Protein AF-A0A2E2VA27-F1 (afdb_monomer)

Foldseek 3Di:
DFAFDDPVVLVVLLVVVVVVLVVVLVVLLVCLQPDPDPVVLLVVLVVLLVVLVVLVVLLVCCQPPVDPPHDDDPLEDDQPLALLSLLSVLLNVLSVCLVVDDPVDDDDVSLLSLLSSLLSLCVPLVCCSVWPDCPRPTHPSNSVSSSVSSSSSSSSNSSCCRNSVRAHDPVSLVVSLVVCVVVLVVQVVVQVVVAADPVRHTRQRHNQQHNPPTDDPLSVVLVVDGGNVSVVVCSVVSNVSSVVSCVVRVVVVVVVVD

Radius of gyration: 19.01 Å; Cα contacts (8 Å, |Δi|>4): 278; chains: 1; bounding box: 57×38×53 Å

Nearest PDB structures (foldseek):
  1x91-assembly1_A  TM=4.448E-01  e=2.990E+00  Arabidopsis thaliana
  5ayn-assembly1_A  TM=2.784E-01  e=3.448E+00  Bdellovibrio bacteriovorus HD100
  1x8z-assembly2_C  TM=4.153E-01  e=9.816E+00  Arabidopsis thaliana
  5aym-assembly1_A  TM=3.332E-01  e=7.739E+00  Bdellovibrio bacteriovorus HD100
  6m2l-assembly2_B  TM=1.922E-01  e=5.290E+00  Plasmodium falciparum

Sequence (258 aa):
MFAELPIDSRYFYHHCLSFIMIVVWFFIFIKGYKLQDDILKNKISKWIIIFCLSQELLDYINRIFLDSNYIFSIHRDLPFLQFCQISFYFSLICILSSKSYNHKDKYSSHNFLFDCAFLLGFSGAFQGLVTPDFLNINNFIGVICIQLQHSLIILNLIWLMTAYNYRLRFKGVCLTYLFINIIAPLALGLNHFLGNNINGDPANYFYVIELPKVDTIFLNYAAQYPSPEYILYIQPVFIIYFLVLYIPFGIYNQFKKN

Mean predicted aligned error: 5.97 Å

Secondary structure (DSSP, 8-state):
-PPBPPHHHHHHHHHHHHHHHHHHHHHHHHHHHH---HHHHHHHHHHHHHHHHHHHHHHHHIIIII-TT----HHHHSTT-SHHHHHHHHHHHHHHHGGG--TTS-S-HHHHHHHHHHHHIIIIIHHHHHS---TT--BHHHHHHHHHHHHHHHHHHHHHHHHS-----HHHHHHHHHHHHHHHHHHHHHHHHH-B-TTSPBP-GGGSSS--S---HHHHHHTTS-TTTHHHHHHHHHHHHHHHHHHHHHHHHHHTT-

Solvent-accessible surface area (backbone atoms only — not comparable to full-atom values): 14246 Å² total; per-residue (Å²): 123,69,68,72,54,58,69,71,56,50,53,53,51,44,52,56,49,51,56,53,48,52,54,50,43,52,51,46,40,54,48,22,61,70,55,80,55,65,67,60,49,51,52,50,50,50,50,54,49,53,50,52,54,51,47,53,52,51,40,53,48,36,46,71,73,44,37,88,87,46,80,82,41,81,51,71,65,51,86,73,39,38,60,45,45,47,13,36,53,29,36,49,52,38,62,70,52,44,88,78,63,56,84,87,53,75,96,42,72,66,53,44,35,40,26,34,15,47,51,33,22,63,56,46,21,49,45,47,70,75,61,67,83,55,91,87,46,54,34,67,66,48,46,50,35,59,52,46,55,36,52,48,36,55,42,45,50,44,39,39,37,40,54,65,55,54,74,72,46,73,72,26,56,58,50,39,54,52,48,51,65,55,46,53,61,52,36,49,55,51,23,65,73,64,35,56,46,100,88,66,48,63,23,36,40,63,47,52,60,51,72,78,98,58,98,39,77,68,50,60,57,30,66,77,41,60,66,65,57,24,62,66,66,43,45,63,56,52,52,52,53,50,50,61,71,40,45,70,47,54,53,52,56,51,65,73,74,108

Structure (mmCIF, N/CA/C/O backbone):
data_AF-A0A2E2VA27-F1
#
_entry.id   AF-A0A2E2VA27-F1
#
loop_
_atom_site.group_PDB
_atom_site.id
_atom_site.type_symbol
_atom_site.label_atom_id
_atom_site.label_alt_id
_atom_site.label_comp_id
_atom_site.label_asym_id
_atom_site.label_entity_id
_atom_site.label_seq_id
_atom_site.pdbx_PDB_ins_code
_atom_site.Cartn_x
_atom_site.Cartn_y
_atom_site.Cartn_z
_atom_site.occupancy
_atom_site.B_iso_or_equiv
_atom_site.auth_seq_id
_atom_site.auth_comp_id
_atom_site.auth_asym_id
_atom_site.auth_atom_id
_atom_site.pdbx_PDB_model_num
ATOM 1 N N . MET A 1 1 ? 26.237 -14.036 -3.245 1.00 50.00 1 MET A N 1
ATOM 2 C CA . MET A 1 1 ? 25.390 -13.882 -4.442 1.00 50.00 1 MET A CA 1
ATOM 3 C C . MET A 1 1 ? 24.402 -15.032 -4.406 1.00 50.00 1 MET A C 1
ATOM 5 O O . MET A 1 1 ? 24.843 -16.177 -4.406 1.00 50.00 1 MET A O 1
ATOM 9 N N . PHE A 1 2 ? 23.120 -14.751 -4.171 1.00 61.72 2 PHE A N 1
ATOM 10 C CA . PHE A 1 2 ? 22.107 -15.809 -4.120 1.00 61.72 2 PHE A CA 1
ATOM 11 C C . PHE A 1 2 ? 21.831 -16.307 -5.539 1.00 61.72 2 PHE A C 1
ATOM 13 O O . PHE A 1 2 ? 21.935 -15.536 -6.487 1.00 61.72 2 PHE A O 1
ATOM 20 N N . ALA A 1 3 ? 21.561 -17.604 -5.681 1.00 69.06 3 ALA A N 1
ATOM 21 C CA . ALA A 1 3 ? 21.256 -18.190 -6.977 1.00 69.06 3 ALA A CA 1
ATOM 22 C C . ALA A 1 3 ? 19.925 -17.640 -7.503 1.00 69.06 3 ALA A C 1
ATOM 24 O O . ALA A 1 3 ? 18.949 -17.551 -6.748 1.00 69.06 3 ALA A O 1
ATOM 25 N N . GLU A 1 4 ? 19.891 -17.315 -8.793 1.00 77.38 4 GLU A N 1
ATOM 26 C CA . GLU A 1 4 ? 18.653 -16.944 -9.463 1.00 77.38 4 GLU A CA 1
ATOM 27 C C . GLU A 1 4 ? 17.679 -18.117 -9.455 1.00 77.38 4 GLU A C 1
ATOM 29 O O . GLU A 1 4 ? 18.040 -19.265 -9.732 1.00 77.38 4 GLU A O 1
ATOM 34 N N . LEU A 1 5 ? 16.423 -17.820 -9.144 1.00 80.00 5 LEU A N 1
ATOM 35 C CA . LEU A 1 5 ? 15.365 -18.813 -9.201 1.00 80.00 5 LEU A CA 1
ATOM 36 C C . LEU A 1 5 ? 14.703 -18.821 -10.582 1.00 80.00 5 LEU A C 1
ATOM 38 O O . LEU A 1 5 ? 14.438 -17.743 -11.124 1.00 80.00 5 LEU A O 1
ATOM 42 N N . PRO A 1 6 ? 14.335 -20.000 -11.115 1.00 84.06 6 PRO A N 1
ATOM 43 C CA . PRO A 1 6 ? 13.405 -20.101 -12.235 1.00 84.06 6 PRO A CA 1
ATOM 44 C C . PRO A 1 6 ? 12.075 -19.413 -11.909 1.00 84.06 6 PRO A C 1
ATOM 46 O O . PRO A 1 6 ? 11.642 -19.421 -10.755 1.00 84.06 6 PRO A O 1
ATOM 49 N N . ILE A 1 7 ? 11.409 -18.859 -12.924 1.00 82.00 7 ILE A N 1
ATOM 50 C CA . ILE A 1 7 ? 10.140 -18.127 -12.769 1.00 82.00 7 ILE A CA 1
ATOM 51 C C . ILE A 1 7 ? 9.081 -18.992 -12.065 1.00 82.00 7 ILE A C 1
ATOM 53 O O . ILE A 1 7 ? 8.470 -18.536 -11.099 1.00 82.00 7 ILE A O 1
ATOM 57 N N . ASP A 1 8 ? 8.936 -20.261 -12.458 1.00 84.88 8 ASP A N 1
ATOM 58 C CA . ASP A 1 8 ? 7.978 -21.194 -11.843 1.00 84.88 8 ASP A CA 1
ATOM 59 C C . ASP A 1 8 ? 8.221 -21.371 -10.336 1.00 84.88 8 ASP A C 1
ATOM 61 O O . ASP A 1 8 ? 7.288 -21.375 -9.529 1.00 84.88 8 ASP A O 1
ATOM 65 N N . SER A 1 9 ? 9.492 -21.439 -9.932 1.00 85.75 9 SER A N 1
ATOM 66 C CA . SER A 1 9 ? 9.878 -21.523 -8.524 1.00 85.75 9 SER A CA 1
ATOM 67 C C . SER A 1 9 ? 9.536 -20.238 -7.764 1.00 85.75 9 SER A C 1
ATOM 69 O O . SER A 1 9 ? 9.114 -20.313 -6.609 1.00 85.75 9 SER A O 1
ATOM 71 N N . ARG A 1 10 ? 9.669 -19.056 -8.390 1.00 86.56 10 ARG A N 1
ATOM 72 C CA . ARG A 1 10 ? 9.291 -17.765 -7.777 1.00 86.56 10 ARG A CA 1
ATOM 73 C C . ARG A 1 10 ? 7.794 -17.739 -7.454 1.00 86.56 10 ARG A C 1
ATOM 75 O O . ARG A 1 10 ? 7.429 -17.442 -6.315 1.00 86.56 10 ARG A O 1
ATOM 82 N N . TYR A 1 11 ? 6.946 -18.145 -8.403 1.00 86.50 11 TYR A N 1
ATOM 83 C CA . TYR A 1 11 ? 5.501 -18.273 -8.183 1.00 86.50 11 TYR A CA 1
ATOM 84 C C . TYR A 1 11 ? 5.172 -19.293 -7.088 1.00 86.50 11 TYR A C 1
ATOM 86 O O . TYR A 1 11 ? 4.378 -18.996 -6.193 1.00 86.50 11 TYR A O 1
ATOM 94 N N . PHE A 1 12 ? 5.813 -20.467 -7.097 1.00 90.00 12 PHE A N 1
ATOM 95 C CA . PHE A 1 12 ? 5.594 -21.494 -6.074 1.00 90.00 12 PHE A CA 1
ATOM 96 C C . PHE A 1 12 ? 5.855 -20.974 -4.652 1.00 90.00 12 PHE A C 1
ATOM 98 O O . PHE A 1 12 ? 5.013 -21.136 -3.761 1.00 90.00 12 PHE A O 1
ATOM 105 N N . TYR A 1 13 ? 6.994 -20.309 -4.431 1.00 90.00 13 TYR A N 1
ATOM 106 C CA . TYR A 1 13 ? 7.329 -19.755 -3.118 1.00 90.00 13 TYR A CA 1
ATOM 107 C C . TYR A 1 13 ? 6.397 -18.619 -2.713 1.00 90.00 13 TYR A C 1
ATOM 109 O O . TYR A 1 13 ? 5.957 -18.572 -1.564 1.00 90.00 13 TYR A O 1
ATOM 117 N N . HIS A 1 14 ? 6.048 -17.743 -3.651 1.00 91.69 14 HIS A N 1
ATOM 118 C CA . HIS A 1 14 ? 5.082 -16.680 -3.416 1.00 91.69 14 HIS A CA 1
ATOM 119 C C . HIS A 1 14 ? 3.723 -17.232 -2.968 1.00 91.69 14 HIS A C 1
ATOM 121 O O . HIS A 1 14 ? 3.195 -16.798 -1.947 1.00 91.69 14 HIS A O 1
ATOM 127 N N . HIS A 1 15 ? 3.186 -18.249 -3.649 1.00 90.88 15 HIS A N 1
ATOM 128 C CA . HIS A 1 15 ? 1.925 -18.875 -3.248 1.00 90.88 15 HIS A CA 1
ATOM 129 C C . HIS A 1 15 ? 2.015 -19.527 -1.865 1.00 90.88 15 HIS A C 1
ATOM 131 O O . HIS A 1 15 ? 1.134 -19.303 -1.034 1.00 90.88 15 HIS A O 1
ATOM 137 N N . CYS A 1 16 ? 3.089 -20.271 -1.580 1.00 92.44 16 CYS A N 1
ATOM 138 C CA . CYS A 1 16 ? 3.319 -20.845 -0.251 1.00 92.44 16 CYS A CA 1
ATOM 139 C C . CYS A 1 16 ? 3.303 -19.766 0.845 1.00 92.44 16 CYS A C 1
ATOM 141 O O . CYS A 1 16 ? 2.636 -19.917 1.870 1.00 92.44 16 CYS A O 1
ATOM 143 N N . LEU A 1 17 ? 3.996 -18.650 0.612 1.00 92.62 17 LEU A N 1
ATOM 144 C CA . LEU A 1 17 ? 4.027 -17.519 1.534 1.00 92.62 17 LEU A CA 1
ATOM 145 C C . LEU A 1 17 ? 2.659 -16.839 1.664 1.00 92.62 17 LEU A C 1
ATOM 147 O O . LEU A 1 17 ? 2.277 -16.488 2.777 1.00 92.62 17 LEU A O 1
ATOM 151 N N . SER A 1 18 ? 1.889 -16.693 0.580 1.00 92.94 18 SER A N 1
ATOM 152 C CA . SER A 1 18 ? 0.506 -16.191 0.632 1.00 92.94 18 SER A CA 1
ATOM 153 C C . SER A 1 18 ? -0.359 -17.025 1.576 1.00 92.94 18 SER A C 1
ATOM 155 O O . SER A 1 18 ? -1.043 -16.463 2.431 1.00 92.94 18 SER A O 1
ATOM 157 N N . PHE A 1 19 ? -0.289 -18.358 1.495 1.00 93.25 19 PHE A N 1
ATOM 158 C CA . PHE A 1 19 ? -1.035 -19.237 2.404 1.00 93.25 19 PHE A CA 1
ATOM 159 C C . PHE A 1 19 ? -0.620 -19.051 3.866 1.00 93.25 19 PHE A C 1
ATOM 161 O O . PHE A 1 19 ? -1.481 -18.946 4.742 1.00 93.25 19 PHE A O 1
ATOM 168 N N . ILE A 1 20 ? 0.684 -18.953 4.136 1.00 94.81 20 ILE A N 1
ATOM 169 C CA . ILE A 1 20 ? 1.198 -18.693 5.488 1.00 94.81 20 ILE A CA 1
ATOM 170 C C . ILE A 1 20 ? 0.678 -17.344 6.004 1.00 94.81 20 ILE A C 1
ATOM 172 O O . ILE A 1 20 ? 0.183 -17.260 7.130 1.00 94.81 20 ILE A O 1
ATOM 176 N N . MET A 1 21 ? 0.732 -16.296 5.181 1.00 94.62 21 MET A N 1
ATOM 177 C CA . MET A 1 21 ? 0.300 -14.957 5.578 1.00 94.62 21 MET A CA 1
ATOM 178 C C . MET A 1 21 ? -1.201 -14.874 5.849 1.00 94.62 21 MET A C 1
ATOM 180 O O . MET A 1 21 ? -1.590 -14.195 6.794 1.00 94.62 21 MET A O 1
ATOM 184 N N . ILE A 1 22 ? -2.040 -15.627 5.132 1.00 94.00 22 ILE A N 1
ATOM 185 C CA . ILE A 1 22 ? -3.477 -15.730 5.438 1.00 94.00 22 ILE A CA 1
ATOM 186 C C . ILE A 1 22 ? -3.700 -16.273 6.858 1.00 94.00 22 ILE A C 1
ATOM 188 O O . ILE A 1 22 ? -4.512 -15.727 7.611 1.00 94.00 22 ILE A O 1
ATOM 192 N N . VAL A 1 23 ? -2.953 -17.307 7.261 1.00 95.19 23 VAL A N 1
ATOM 193 C CA . VAL A 1 23 ? -3.025 -17.859 8.626 1.00 95.19 23 VAL A CA 1
ATOM 194 C C . VAL A 1 23 ? -2.585 -16.816 9.657 1.00 95.19 23 VAL A C 1
ATOM 196 O O . VAL A 1 23 ? -3.248 -16.636 10.682 1.00 95.19 23 VAL A O 1
ATOM 199 N N . VAL A 1 24 ? -1.505 -16.080 9.374 1.00 94.75 24 VAL A N 1
ATOM 200 C CA . VAL A 1 24 ? -1.011 -15.001 10.245 1.00 94.75 24 VAL A CA 1
ATOM 201 C C . VAL A 1 24 ? -2.044 -13.880 10.376 1.00 94.75 24 VAL A C 1
ATOM 203 O O . VAL A 1 24 ? -2.321 -13.434 11.490 1.00 94.75 24 VAL A O 1
ATOM 206 N N . TRP A 1 25 ? -2.663 -13.446 9.278 1.00 95.25 25 TRP A N 1
ATOM 207 C CA . TRP A 1 25 ? -3.712 -12.425 9.298 1.00 95.25 25 TRP A CA 1
ATOM 208 C C . TRP A 1 25 ? -4.902 -12.855 10.144 1.00 95.25 25 TRP A C 1
ATOM 210 O O . TRP A 1 25 ? -5.382 -12.071 10.961 1.00 95.25 25 TRP A O 1
ATOM 220 N N . PHE A 1 26 ? -5.348 -14.104 10.004 1.00 94.81 26 PHE A N 1
ATOM 221 C CA . PHE A 1 26 ? -6.448 -14.637 10.800 1.00 94.81 26 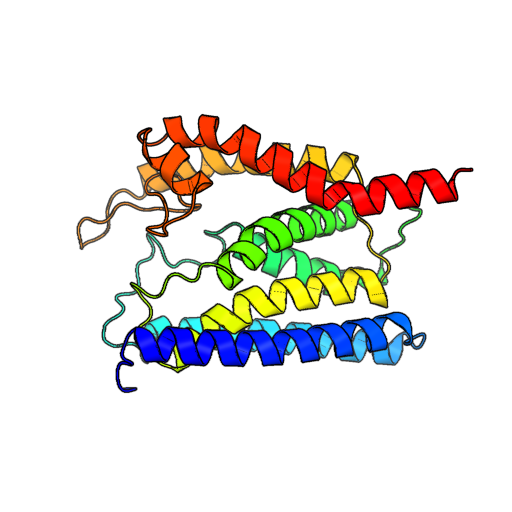PHE A CA 1
ATOM 222 C C . PHE A 1 26 ? -6.102 -14.686 12.295 1.00 94.81 26 PHE A C 1
ATOM 224 O O . PHE A 1 26 ? -6.902 -14.286 13.145 1.00 94.81 26 PHE A O 1
ATOM 231 N N . PHE A 1 27 ? -4.878 -15.100 12.632 1.00 94.31 27 PHE A N 1
ATOM 232 C CA . PHE A 1 27 ? -4.391 -15.083 14.009 1.00 94.31 27 PHE A CA 1
ATOM 233 C C . PHE A 1 27 ? -4.363 -13.663 14.598 1.00 94.31 27 PHE A C 1
ATOM 235 O O . PHE A 1 27 ? -4.866 -13.440 15.705 1.00 94.31 27 PHE A O 1
ATOM 242 N N . ILE A 1 28 ? -3.821 -12.695 13.852 1.00 93.38 28 ILE A N 1
ATOM 243 C CA . ILE A 1 28 ? -3.760 -11.285 14.260 1.00 93.38 28 ILE A CA 1
ATOM 244 C C . ILE A 1 28 ? -5.160 -10.687 14.387 1.00 93.38 28 ILE A C 1
ATOM 246 O O . ILE A 1 28 ? -5.414 -9.970 15.351 1.00 93.38 28 ILE A O 1
ATOM 250 N N . PHE A 1 29 ? -6.085 -11.033 13.493 1.00 93.88 29 PHE A N 1
ATOM 251 C CA . PHE A 1 29 ? -7.483 -10.615 13.567 1.00 93.88 29 PHE A CA 1
ATOM 252 C C . PHE A 1 29 ? -8.138 -11.072 14.880 1.00 93.88 29 PHE A C 1
ATOM 254 O O . PHE A 1 29 ? -8.699 -10.258 15.618 1.00 93.88 29 PHE A O 1
ATOM 261 N N . ILE A 1 30 ? -8.013 -12.362 15.227 1.00 92.75 30 ILE A N 1
ATOM 262 C CA . ILE A 1 30 ? -8.564 -12.910 16.479 1.00 92.75 30 ILE A CA 1
ATOM 263 C C . ILE A 1 30 ? -7.921 -12.242 17.693 1.00 92.75 30 ILE A C 1
ATOM 265 O O . ILE A 1 30 ? -8.619 -11.866 18.640 1.00 92.75 30 ILE A O 1
ATOM 269 N N . LYS A 1 31 ? -6.590 -12.111 17.686 1.00 91.62 31 LYS A N 1
ATOM 270 C CA . LYS A 1 31 ? -5.857 -11.470 18.779 1.00 91.62 31 LYS A CA 1
ATOM 271 C C . LYS A 1 31 ? -6.286 -10.020 18.942 1.00 91.62 31 LYS A C 1
ATOM 273 O O . LYS A 1 31 ? -6.615 -9.637 20.054 1.00 91.62 31 LYS A O 1
ATOM 278 N N . GLY A 1 32 ? -6.349 -9.251 17.861 1.00 88.88 32 GLY A N 1
ATOM 279 C CA . GLY A 1 32 ? -6.756 -7.851 17.889 1.00 88.88 32 GLY A CA 1
ATOM 280 C C . GLY A 1 32 ? -8.171 -7.656 18.427 1.00 88.88 32 GLY A C 1
ATOM 281 O O . GLY A 1 32 ? -8.390 -6.731 19.196 1.00 88.88 32 GLY A O 1
ATOM 282 N N . TYR A 1 33 ? -9.109 -8.551 18.101 1.00 89.56 33 TYR A N 1
ATOM 283 C CA . TYR A 1 33 ? -10.487 -8.459 18.596 1.00 89.56 33 TYR A CA 1
ATOM 284 C C . TYR A 1 33 ? -10.632 -8.825 20.083 1.00 89.56 33 TYR A C 1
ATOM 286 O O . TYR A 1 33 ? -11.421 -8.219 20.804 1.00 89.56 33 TYR A O 1
ATOM 294 N N . LYS A 1 34 ? -9.886 -9.830 20.560 1.00 89.69 34 LYS A N 1
ATOM 295 C CA . LYS A 1 34 ? -9.981 -10.310 21.953 1.00 89.69 34 LYS A CA 1
ATOM 296 C C . LYS A 1 34 ? -9.186 -9.468 22.950 1.00 89.69 34 LYS A C 1
ATOM 298 O O . LYS A 1 34 ? -9.399 -9.583 24.155 1.00 89.69 34 LYS A O 1
ATOM 303 N N . LEU A 1 35 ? -8.222 -8.688 22.477 1.00 86.88 35 LEU A N 1
ATOM 304 C CA . LEU A 1 35 ? -7.235 -8.044 23.329 1.00 86.88 35 LEU A CA 1
ATOM 305 C C . LEU A 1 35 ? -7.761 -6.712 23.868 1.00 86.88 35 LEU A C 1
ATOM 307 O O . LEU A 1 35 ? -7.880 -5.731 23.143 1.00 86.88 35 LEU A O 1
ATOM 311 N N . GLN A 1 36 ? -8.071 -6.704 25.164 1.00 78.19 36 GLN A N 1
ATOM 312 C CA . GLN A 1 36 ? -8.568 -5.527 25.887 1.00 78.19 36 GLN A CA 1
ATOM 313 C C . GLN A 1 36 ? -7.463 -4.784 26.656 1.00 78.19 36 GLN A C 1
ATOM 315 O O . GLN A 1 36 ? -7.653 -3.637 27.040 1.00 78.19 36 GLN A O 1
ATOM 320 N N . ASP A 1 37 ? -6.303 -5.415 26.868 1.00 86.44 37 ASP A N 1
ATOM 321 C CA . ASP A 1 37 ? -5.175 -4.820 27.591 1.00 86.44 37 ASP A CA 1
ATOM 322 C C . ASP A 1 37 ? -4.393 -3.831 26.710 1.00 86.44 37 ASP A C 1
ATOM 324 O O . ASP A 1 37 ? -3.681 -4.222 25.780 1.00 86.44 37 ASP A O 1
ATOM 328 N N . ASP A 1 38 ? -4.481 -2.541 27.036 1.00 84.38 38 ASP A N 1
ATOM 329 C CA . ASP A 1 38 ? -3.803 -1.461 26.315 1.00 84.38 38 ASP A CA 1
ATOM 330 C C . ASP A 1 38 ? -2.268 -1.546 26.360 1.00 84.38 38 ASP A C 1
ATOM 332 O O . ASP A 1 38 ? -1.600 -1.098 25.418 1.00 84.38 38 ASP A O 1
ATOM 336 N N . ILE A 1 39 ? -1.682 -2.136 27.409 1.00 87.19 39 ILE A N 1
ATOM 337 C CA . ILE A 1 39 ? -0.225 -2.298 27.522 1.00 87.19 39 ILE A CA 1
ATOM 338 C C . ILE A 1 39 ? 0.245 -3.329 26.499 1.00 87.19 39 ILE A C 1
ATOM 340 O O . ILE A 1 39 ? 1.156 -3.061 25.705 1.00 87.19 39 ILE A O 1
ATOM 344 N N . LEU A 1 40 ? -0.403 -4.497 26.480 1.00 87.88 40 LEU A N 1
ATOM 345 C CA . LEU A 1 40 ? -0.092 -5.559 25.530 1.00 87.88 40 LEU A CA 1
ATOM 346 C C . LEU A 1 40 ? -0.373 -5.114 24.089 1.00 87.88 40 LEU A C 1
ATOM 348 O O . LEU A 1 40 ? 0.439 -5.384 23.201 1.00 87.88 40 LEU A O 1
ATOM 352 N N . LYS A 1 41 ? -1.460 -4.365 23.868 1.00 88.81 41 LYS A N 1
ATOM 353 C CA . LYS A 1 41 ? -1.821 -3.795 22.563 1.00 88.81 41 LYS A CA 1
ATOM 354 C C . LYS A 1 41 ? -0.699 -2.924 22.020 1.00 88.81 41 LYS A C 1
ATOM 356 O O . LYS A 1 41 ? -0.222 -3.142 20.911 1.00 88.81 41 LYS A O 1
ATOM 361 N N . ASN A 1 42 ? -0.203 -2.000 22.841 1.00 87.94 42 ASN A N 1
ATOM 362 C CA . ASN A 1 42 ? 0.899 -1.122 22.463 1.00 87.94 42 ASN A CA 1
ATOM 363 C C . ASN A 1 42 ? 2.212 -1.878 22.250 1.00 87.94 42 ASN A C 1
ATOM 365 O O . ASN A 1 42 ? 2.986 -1.515 21.364 1.00 87.94 42 ASN A O 1
ATOM 369 N N . LYS A 1 43 ? 2.479 -2.928 23.033 1.00 91.00 43 LYS A N 1
ATOM 370 C CA . LYS A 1 43 ? 3.666 -3.767 22.834 1.00 91.00 43 LYS A CA 1
ATOM 371 C C . LYS A 1 43 ? 3.615 -4.477 21.480 1.00 91.00 43 LYS A C 1
ATOM 373 O O . LYS A 1 43 ? 4.601 -4.431 20.751 1.00 91.00 43 LYS A O 1
ATOM 378 N N . ILE A 1 44 ? 2.475 -5.071 21.123 1.00 91.94 44 ILE A N 1
ATOM 379 C CA . ILE A 1 44 ? 2.277 -5.728 19.821 1.00 91.94 44 ILE A CA 1
ATOM 380 C C . ILE A 1 44 ? 2.387 -4.709 18.684 1.00 91.94 44 ILE A C 1
ATOM 382 O O . ILE A 1 44 ? 3.125 -4.949 17.736 1.00 91.94 44 ILE A O 1
ATOM 386 N N . SER A 1 45 ? 1.753 -3.542 18.809 1.00 93.12 45 SER A N 1
ATOM 387 C CA . SER A 1 45 ? 1.862 -2.455 17.828 1.00 93.12 45 SER A CA 1
ATOM 388 C C . SER A 1 45 ? 3.310 -2.045 17.557 1.00 93.12 45 SER A C 1
ATOM 390 O O . SER A 1 45 ? 3.709 -1.922 16.402 1.00 93.12 45 SER A O 1
ATOM 392 N N . LYS A 1 46 ? 4.128 -1.888 18.607 1.00 92.88 46 LYS A N 1
ATOM 393 C CA . LYS A 1 46 ? 5.561 -1.584 18.457 1.00 92.88 46 LYS A CA 1
ATOM 394 C C . LYS A 1 46 ? 6.313 -2.707 17.744 1.00 92.88 46 LYS A C 1
ATOM 396 O O . LYS A 1 46 ? 7.130 -2.417 16.879 1.00 92.88 46 LYS A O 1
ATOM 401 N N . TRP A 1 47 ? 6.021 -3.967 18.070 1.00 93.88 47 TRP A N 1
ATOM 402 C CA . TRP A 1 47 ? 6.613 -5.117 17.380 1.00 93.88 47 TRP A CA 1
ATOM 403 C C . TRP A 1 47 ? 6.246 -5.165 15.897 1.00 93.88 47 TRP A C 1
ATOM 405 O O . TRP A 1 47 ? 7.131 -5.393 15.078 1.00 93.88 47 TRP A O 1
ATOM 415 N N . ILE A 1 48 ? 4.985 -4.894 15.547 1.00 93.69 48 ILE A N 1
ATOM 416 C CA . ILE A 1 48 ? 4.531 -4.815 14.152 1.00 93.69 48 ILE A CA 1
ATOM 417 C C . ILE A 1 48 ? 5.323 -3.742 13.397 1.00 93.69 48 ILE A C 1
ATOM 419 O O . ILE A 1 48 ? 5.847 -4.019 12.322 1.00 93.69 48 ILE A O 1
ATOM 423 N N . ILE A 1 49 ? 5.476 -2.547 13.977 1.00 94.31 49 ILE A N 1
ATOM 424 C CA . ILE A 1 49 ? 6.231 -1.450 13.352 1.00 94.31 49 ILE A CA 1
ATOM 425 C C . ILE A 1 49 ? 7.701 -1.826 13.157 1.00 94.31 49 ILE A C 1
ATOM 427 O O . ILE A 1 49 ? 8.235 -1.647 12.066 1.00 94.31 49 ILE A O 1
ATOM 431 N N . ILE A 1 50 ? 8.350 -2.369 14.192 1.00 94.88 50 ILE A N 1
ATOM 432 C CA . ILE A 1 50 ? 9.754 -2.794 14.112 1.00 94.88 50 ILE A CA 1
ATOM 433 C C . ILE A 1 50 ? 9.922 -3.854 13.023 1.00 94.88 50 ILE A C 1
ATOM 435 O O . ILE A 1 50 ? 10.855 -3.766 12.229 1.00 94.88 50 ILE A O 1
ATOM 439 N N . PHE A 1 51 ? 9.010 -4.825 12.951 1.00 94.75 51 PHE A N 1
ATOM 440 C CA . PHE A 1 51 ? 9.044 -5.872 11.934 1.00 94.75 51 PHE A CA 1
ATOM 441 C C . PHE A 1 51 ? 8.879 -5.304 10.519 1.00 94.75 51 PHE A C 1
ATOM 443 O O . PHE A 1 51 ? 9.661 -5.642 9.636 1.00 94.75 51 PHE A O 1
ATOM 450 N N . CYS A 1 52 ? 7.925 -4.391 10.324 1.00 94.19 52 CYS A N 1
ATOM 451 C CA . CYS A 1 52 ? 7.692 -3.714 9.050 1.00 94.19 52 CYS A CA 1
ATOM 452 C C . CYS A 1 52 ? 8.925 -2.933 8.577 1.00 94.19 52 CYS A C 1
ATOM 454 O O . CYS A 1 52 ? 9.379 -3.129 7.455 1.00 94.19 52 CYS A O 1
ATOM 456 N N . LEU A 1 53 ? 9.507 -2.098 9.443 1.00 93.75 53 LEU A N 1
ATOM 457 C CA . LEU A 1 53 ? 10.700 -1.314 9.101 1.00 93.75 53 LEU A CA 1
ATOM 458 C C . LEU A 1 53 ? 11.925 -2.202 8.852 1.00 93.75 53 LEU A C 1
ATOM 460 O O . LEU A 1 53 ? 12.730 -1.918 7.970 1.00 93.75 53 LEU A O 1
ATOM 464 N N . SER A 1 54 ? 12.055 -3.299 9.601 1.00 93.06 54 SER A N 1
ATOM 465 C CA . SER A 1 54 ? 13.132 -4.270 9.382 1.00 93.06 54 SER A CA 1
ATOM 466 C C . SER A 1 54 ? 12.980 -4.971 8.031 1.00 93.06 54 SER A C 1
ATOM 468 O O . SER A 1 54 ? 13.966 -5.153 7.325 1.00 93.06 54 SER A O 1
ATOM 470 N N . GLN A 1 55 ? 11.754 -5.339 7.649 1.00 93.12 55 GLN A N 1
ATOM 471 C CA . GLN A 1 55 ? 11.475 -5.955 6.352 1.00 93.12 55 GLN A CA 1
ATOM 472 C C . GLN A 1 55 ? 11.770 -4.994 5.196 1.00 93.12 55 GLN A C 1
ATOM 474 O O . GLN A 1 55 ? 12.395 -5.407 4.222 1.00 93.12 55 GLN A O 1
ATOM 479 N N . GLU A 1 56 ? 11.378 -3.725 5.313 1.00 91.12 56 GLU A N 1
ATOM 480 C CA . GLU A 1 56 ? 11.684 -2.702 4.309 1.00 91.12 56 GLU A CA 1
ATOM 481 C C . GLU A 1 56 ? 13.196 -2.494 4.153 1.00 91.12 56 GLU A C 1
ATOM 483 O O . GLU A 1 56 ? 13.715 -2.490 3.038 1.00 91.12 56 GLU A O 1
ATOM 488 N N . LEU A 1 57 ? 13.930 -2.416 5.267 1.00 90.56 57 LEU A N 1
ATOM 489 C CA . LEU A 1 57 ? 15.389 -2.334 5.238 1.00 90.56 57 LEU A CA 1
ATOM 490 C C . LEU A 1 57 ? 16.014 -3.551 4.537 1.00 90.56 57 LEU A C 1
ATOM 492 O O . LEU A 1 57 ? 16.936 -3.393 3.738 1.00 90.56 57 LEU A O 1
ATOM 496 N N . LEU A 1 58 ? 15.509 -4.758 4.808 1.00 90.25 58 LEU A N 1
ATOM 497 C CA . LEU A 1 58 ? 15.975 -5.982 4.154 1.00 90.25 58 LEU A CA 1
ATOM 498 C C . LEU A 1 58 ? 15.692 -5.987 2.646 1.00 90.25 58 LEU A C 1
ATOM 500 O O . LEU A 1 58 ? 16.531 -6.478 1.892 1.00 90.25 58 LEU A O 1
ATOM 504 N N . ASP A 1 59 ? 14.565 -5.430 2.193 1.00 87.94 59 ASP A N 1
ATOM 505 C CA . ASP A 1 59 ? 14.269 -5.296 0.760 1.00 87.94 59 ASP A CA 1
ATOM 506 C C . ASP A 1 59 ? 15.285 -4.383 0.063 1.00 87.94 59 ASP A C 1
ATOM 508 O O . ASP A 1 59 ? 15.890 -4.777 -0.936 1.00 87.94 59 ASP A O 1
ATOM 512 N N . TYR A 1 60 ? 15.568 -3.211 0.640 1.00 86.50 60 TYR A N 1
ATOM 513 C CA . TYR A 1 60 ? 16.574 -2.293 0.098 1.00 86.50 60 TYR A CA 1
ATOM 514 C C . TYR A 1 60 ? 17.984 -2.886 0.113 1.00 86.50 60 TYR A C 1
ATOM 516 O O . TYR A 1 60 ? 18.711 -2.761 -0.873 1.00 86.50 60 TYR A O 1
ATOM 524 N N . ILE A 1 61 ? 18.366 -3.585 1.187 1.00 86.69 61 ILE A N 1
ATOM 525 C CA . ILE A 1 61 ? 19.648 -4.301 1.235 1.00 86.69 61 ILE A CA 1
ATOM 526 C C . ILE A 1 61 ? 19.707 -5.355 0.125 1.00 86.69 61 ILE A C 1
ATOM 528 O O . ILE A 1 61 ? 20.731 -5.479 -0.548 1.00 86.69 61 ILE A O 1
ATOM 532 N N . ASN A 1 62 ? 18.617 -6.094 -0.098 1.00 85.12 62 ASN A N 1
ATOM 533 C CA . ASN A 1 62 ? 18.573 -7.110 -1.139 1.00 85.12 62 ASN A CA 1
ATOM 534 C C . ASN A 1 62 ? 18.729 -6.508 -2.541 1.00 85.12 62 ASN A C 1
ATOM 536 O O . ASN A 1 62 ? 19.568 -6.984 -3.302 1.00 85.12 62 ASN A O 1
ATOM 540 N N . ARG A 1 63 ? 17.991 -5.437 -2.852 1.00 82.44 63 ARG A N 1
ATOM 541 C CA . ARG A 1 63 ? 18.042 -4.760 -4.162 1.00 82.44 63 ARG A CA 1
ATOM 54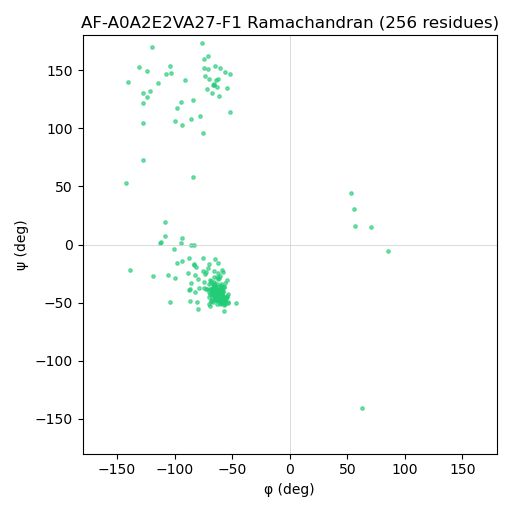2 C C . ARG A 1 63 ? 19.384 -4.094 -4.459 1.00 82.44 63 ARG A C 1
ATOM 544 O O . ARG A 1 63 ? 19.785 -4.056 -5.612 1.00 82.44 63 ARG A O 1
ATOM 551 N N . ILE A 1 64 ? 20.058 -3.546 -3.445 1.00 82.19 64 ILE A N 1
ATOM 552 C CA . ILE A 1 64 ? 21.314 -2.802 -3.638 1.00 82.19 64 ILE A CA 1
ATOM 553 C C . ILE A 1 64 ? 22.535 -3.732 -3.616 1.00 82.19 64 ILE A C 1
ATOM 555 O O . ILE A 1 64 ? 23.480 -3.512 -4.368 1.00 82.19 64 ILE A O 1
ATOM 559 N N . PHE A 1 65 ? 22.548 -4.746 -2.742 1.00 80.06 65 PHE A N 1
ATOM 560 C CA . PHE A 1 65 ? 23.767 -5.517 -2.455 1.00 80.06 65 PHE A CA 1
ATOM 561 C C . PHE A 1 65 ? 23.690 -7.007 -2.798 1.00 80.06 65 PHE A C 1
ATOM 563 O O . PHE A 1 65 ? 24.735 -7.628 -3.000 1.00 80.06 65 PHE A O 1
ATOM 570 N N . LEU A 1 66 ? 22.502 -7.620 -2.796 1.00 75.06 66 LEU A N 1
ATOM 571 C CA . LEU A 1 66 ? 22.371 -9.082 -2.888 1.00 75.06 66 LEU A CA 1
ATOM 572 C C . LEU A 1 66 ? 21.887 -9.568 -4.255 1.00 75.06 66 LEU A C 1
ATOM 574 O O . LEU A 1 66 ? 22.196 -10.705 -4.624 1.00 75.06 66 LEU A O 1
ATOM 578 N N . ASP A 1 67 ? 21.149 -8.734 -4.985 1.00 72.88 67 ASP A N 1
ATOM 579 C CA . ASP A 1 67 ? 20.731 -8.983 -6.361 1.00 72.88 67 ASP A CA 1
ATOM 580 C C . ASP A 1 67 ? 21.729 -8.349 -7.331 1.00 72.88 67 ASP A C 1
ATOM 582 O O . ASP A 1 67 ? 21.773 -7.140 -7.519 1.00 72.88 67 ASP A O 1
ATOM 586 N N . SER A 1 68 ? 22.578 -9.185 -7.920 1.00 66.12 68 SER A N 1
ATOM 587 C CA . SER A 1 68 ? 23.603 -8.753 -8.871 1.00 66.12 68 SER A CA 1
ATOM 588 C C . SER A 1 68 ? 23.045 -8.316 -10.218 1.00 66.12 68 SER A C 1
ATOM 590 O O . SER A 1 68 ? 23.742 -7.641 -10.971 1.00 66.12 68 SER A O 1
ATOM 592 N N . ASN A 1 69 ? 21.826 -8.751 -10.537 1.00 68.31 69 ASN A N 1
ATOM 593 C CA . ASN A 1 69 ? 21.196 -8.528 -11.833 1.00 68.31 69 ASN A CA 1
ATOM 594 C C . ASN A 1 69 ? 20.196 -7.368 -11.772 1.00 68.31 69 ASN A C 1
ATOM 596 O O . ASN A 1 69 ? 19.654 -6.961 -12.797 1.00 68.31 69 ASN A O 1
ATOM 600 N N . TYR A 1 70 ? 19.986 -6.808 -10.579 1.00 72.31 70 TYR A N 1
ATOM 601 C CA . TYR A 1 70 ? 19.190 -5.614 -10.364 1.00 72.31 70 TYR A CA 1
ATOM 602 C C . TYR A 1 70 ? 20.074 -4.367 -10.350 1.00 72.31 70 TYR A C 1
ATOM 604 O O . TYR A 1 70 ? 20.986 -4.240 -9.536 1.00 72.31 70 TYR A O 1
ATOM 612 N N . ILE A 1 71 ? 19.781 -3.411 -11.231 1.00 73.50 71 ILE A N 1
ATOM 613 C CA . ILE A 1 71 ? 20.450 -2.109 -11.235 1.00 73.50 71 ILE A CA 1
ATOM 614 C C . ILE A 1 71 ? 19.529 -1.110 -10.545 1.00 73.50 71 ILE A C 1
ATOM 616 O O . ILE A 1 71 ? 18.530 -0.683 -11.120 1.00 73.50 71 ILE A O 1
ATOM 620 N N . PHE A 1 72 ? 19.887 -0.726 -9.320 1.00 78.12 72 PHE A N 1
ATOM 621 C CA . PHE A 1 72 ? 19.152 0.294 -8.580 1.00 78.12 72 PHE A CA 1
ATOM 622 C C . PHE A 1 72 ? 19.174 1.634 -9.327 1.00 78.12 72 PHE A C 1
ATOM 624 O O . PHE A 1 72 ? 20.233 2.162 -9.675 1.00 78.12 72 PHE A O 1
ATOM 631 N N . SER A 1 73 ? 17.992 2.205 -9.536 1.00 78.19 73 SER A N 1
ATOM 632 C CA . SER A 1 73 ? 17.778 3.461 -10.239 1.00 78.19 73 SER A CA 1
ATOM 633 C C . SER A 1 73 ? 16.940 4.426 -9.411 1.00 78.19 73 SER A C 1
ATOM 635 O O . SER A 1 73 ? 15.847 4.113 -8.945 1.00 78.19 73 SER A O 1
ATOM 637 N N . ILE A 1 74 ? 17.418 5.661 -9.275 1.00 80.06 74 ILE A N 1
ATOM 638 C CA . ILE A 1 74 ? 16.679 6.720 -8.572 1.00 80.06 74 ILE A CA 1
ATOM 639 C C . ILE A 1 74 ? 15.324 6.967 -9.258 1.00 80.06 74 ILE A C 1
ATOM 641 O O . ILE A 1 74 ? 14.317 7.158 -8.589 1.00 80.06 74 ILE A O 1
ATOM 645 N N . HIS A 1 75 ? 15.295 6.860 -10.588 1.00 82.06 75 HIS A N 1
ATOM 646 C CA . HIS A 1 75 ? 14.133 7.049 -11.458 1.00 82.06 75 HIS A CA 1
ATOM 647 C C . HIS A 1 75 ? 12.976 6.062 -11.235 1.00 82.06 75 HIS A C 1
ATOM 649 O O . HIS A 1 75 ? 11.870 6.326 -11.715 1.00 82.06 75 HIS A O 1
ATOM 655 N N . ARG A 1 76 ? 13.191 4.933 -10.541 1.00 79.19 76 ARG A N 1
ATOM 656 C CA . ARG A 1 76 ? 12.152 3.902 -10.332 1.00 79.19 76 ARG A CA 1
ATOM 657 C C . ARG A 1 76 ? 12.107 3.301 -8.922 1.00 79.19 76 ARG A C 1
ATOM 659 O O . ARG A 1 76 ? 11.048 2.819 -8.527 1.00 79.19 76 ARG A O 1
ATOM 666 N N . ASP A 1 77 ? 13.192 3.379 -8.149 1.00 77.31 77 ASP A N 1
ATOM 667 C CA . ASP A 1 77 ? 13.374 2.554 -6.941 1.00 77.31 77 ASP A CA 1
ATOM 668 C C . ASP A 1 77 ? 13.367 3.323 -5.614 1.00 77.31 77 ASP A C 1
ATOM 670 O O . ASP A 1 77 ? 13.534 2.723 -4.546 1.00 77.31 77 ASP A O 1
ATOM 674 N N . LEU A 1 78 ? 13.174 4.647 -5.638 1.00 76.44 78 LEU A N 1
ATOM 675 C CA . LEU A 1 78 ? 13.053 5.413 -4.397 1.00 76.44 78 LEU A CA 1
ATOM 676 C C . LEU A 1 78 ? 11.851 4.950 -3.546 1.00 76.44 78 LEU A C 1
ATOM 678 O O . LEU A 1 78 ? 10.837 4.466 -4.061 1.00 76.44 78 LEU A O 1
ATOM 682 N N . PRO A 1 79 ? 11.938 5.114 -2.217 1.00 67.75 79 PRO A N 1
ATOM 683 C CA . PRO A 1 79 ? 10.780 4.959 -1.347 1.00 67.75 79 PRO A CA 1
ATOM 684 C C . PRO A 1 79 ? 9.735 6.044 -1.647 1.00 67.75 79 PRO A C 1
ATOM 686 O O . PRO A 1 79 ? 10.074 7.147 -2.073 1.00 67.75 79 PRO A O 1
ATOM 689 N N . PHE A 1 80 ? 8.465 5.743 -1.367 1.00 70.69 80 PHE A N 1
ATOM 690 C CA . PHE A 1 80 ? 7.285 6.602 -1.587 1.00 70.69 80 PHE A CA 1
ATOM 691 C C . PHE A 1 80 ? 6.855 6.835 -3.042 1.00 70.69 80 PHE A C 1
ATOM 693 O O . PHE A 1 80 ? 6.027 7.707 -3.304 1.00 70.69 80 PHE A O 1
ATOM 700 N N . LEU A 1 81 ? 7.344 6.041 -3.989 1.00 76.81 81 LEU A N 1
ATOM 701 C CA . LEU A 1 81 ? 6.994 6.189 -5.402 1.00 76.81 81 LEU A CA 1
ATOM 702 C C . LEU A 1 81 ? 5.730 5.436 -5.816 1.00 76.81 81 LEU A C 1
ATOM 704 O O . LEU A 1 81 ? 5.241 5.621 -6.927 1.00 76.81 81 LEU A O 1
ATOM 708 N N . GLN A 1 82 ? 5.212 4.561 -4.956 1.00 85.38 82 GLN A N 1
ATOM 709 C CA . GLN A 1 82 ? 4.056 3.722 -5.261 1.00 85.38 82 GLN A CA 1
ATOM 710 C C . GLN A 1 82 ? 2.940 3.916 -4.236 1.00 85.38 82 GLN A C 1
ATOM 712 O O . GLN A 1 82 ? 3.183 4.129 -3.046 1.00 85.38 82 GLN A O 1
ATOM 717 N N . PHE A 1 83 ? 1.690 3.756 -4.675 1.00 87.19 83 PHE A N 1
ATOM 718 C CA . PHE A 1 83 ? 0.529 3.849 -3.786 1.00 87.19 83 PHE A CA 1
ATOM 719 C C . PHE A 1 83 ? 0.565 2.820 -2.644 1.00 87.19 83 PHE A C 1
ATOM 721 O O . PHE A 1 83 ? 0.169 3.141 -1.522 1.00 87.19 83 PHE A O 1
ATOM 728 N N . CYS A 1 84 ? 1.109 1.620 -2.882 1.00 88.31 84 CYS A N 1
ATOM 729 C CA . CYS A 1 84 ? 1.315 0.607 -1.843 1.00 88.31 84 CYS A CA 1
ATOM 730 C C . CYS A 1 84 ? 2.276 1.092 -0.745 1.00 88.31 84 CYS A C 1
ATOM 732 O O . CYS A 1 84 ? 2.008 0.889 0.437 1.00 88.31 84 CYS A O 1
ATOM 734 N N . GLN A 1 85 ? 3.355 1.793 -1.108 1.00 90.00 85 GLN A N 1
ATOM 735 C CA . GLN A 1 85 ? 4.294 2.362 -0.136 1.00 90.00 85 GLN A CA 1
ATOM 736 C C . GLN A 1 85 ? 3.641 3.492 0.671 1.00 90.00 85 GLN A C 1
ATOM 738 O O . GLN A 1 85 ? 3.764 3.513 1.892 1.00 90.00 85 GLN A O 1
ATOM 743 N N . ILE A 1 86 ? 2.863 4.381 0.036 1.00 91.75 86 ILE A N 1
ATOM 744 C CA . ILE A 1 86 ? 2.079 5.393 0.772 1.00 91.75 86 ILE A CA 1
ATOM 745 C C . ILE A 1 86 ? 1.167 4.714 1.798 1.00 91.75 86 ILE A C 1
ATOM 747 O O . ILE A 1 86 ? 1.157 5.094 2.970 1.00 91.75 86 ILE A O 1
ATOM 751 N N . SER A 1 87 ? 0.438 3.679 1.374 1.00 93.38 87 SER A N 1
ATOM 752 C CA . SER A 1 87 ? -0.422 2.895 2.260 1.00 93.38 87 SER A CA 1
ATOM 753 C C . SER A 1 87 ? 0.353 2.284 3.428 1.00 93.38 87 SER A C 1
ATOM 755 O O . SER A 1 87 ? -0.094 2.351 4.575 1.00 93.38 87 SER A O 1
ATOM 757 N N . PHE A 1 88 ? 1.526 1.714 3.154 1.00 93.56 88 PHE A N 1
ATOM 758 C CA . PHE A 1 88 ? 2.407 1.142 4.164 1.00 93.56 88 PHE A CA 1
ATOM 759 C C . PHE A 1 88 ? 2.775 2.175 5.234 1.00 93.56 88 PHE A C 1
ATOM 761 O O . PHE A 1 88 ? 2.440 1.987 6.406 1.00 93.56 88 PHE A O 1
ATOM 768 N N . TYR A 1 89 ? 3.355 3.311 4.847 1.00 93.81 89 TYR A N 1
ATOM 769 C CA . TYR A 1 89 ? 3.769 4.340 5.800 1.00 93.81 89 TYR A CA 1
ATOM 770 C C . TYR A 1 89 ? 2.593 4.981 6.537 1.00 93.81 89 TYR A C 1
ATOM 772 O O . TYR A 1 89 ? 2.665 5.188 7.750 1.00 93.81 89 TYR A O 1
ATOM 780 N N . PHE A 1 90 ? 1.481 5.248 5.849 1.00 94.75 90 PHE A N 1
ATOM 781 C CA . PHE A 1 90 ? 0.281 5.786 6.492 1.00 94.75 90 PHE A CA 1
ATOM 782 C C . PHE A 1 90 ? -0.274 4.809 7.530 1.00 94.75 90 PHE A C 1
ATOM 784 O O . PHE A 1 90 ? -0.632 5.234 8.629 1.00 94.75 90 PHE A O 1
ATOM 791 N N . SER A 1 91 ? -0.267 3.502 7.241 1.00 94.56 91 SER A N 1
ATOM 792 C CA . SER A 1 91 ? -0.675 2.480 8.209 1.00 94.56 91 SER A CA 1
ATOM 793 C C . SER A 1 91 ? 0.231 2.463 9.450 1.00 94.56 91 SER A C 1
ATOM 795 O O . SER A 1 91 ? -0.274 2.411 10.571 1.00 94.56 91 SER A O 1
ATOM 797 N N . LEU A 1 92 ? 1.552 2.610 9.289 1.00 94.19 92 LEU A N 1
ATOM 798 C CA . LEU A 1 92 ? 2.498 2.674 10.410 1.00 94.19 92 LEU A CA 1
ATOM 799 C C . LEU A 1 92 ? 2.298 3.930 11.264 1.00 94.19 92 LEU A C 1
ATOM 801 O O . LEU A 1 92 ? 2.253 3.841 12.494 1.00 94.19 92 LEU A O 1
ATOM 805 N N . ILE A 1 93 ? 2.111 5.091 10.628 1.00 93.81 93 ILE A N 1
ATOM 806 C CA . ILE A 1 93 ? 1.806 6.350 11.322 1.00 93.81 93 ILE A CA 1
ATOM 807 C C . ILE A 1 93 ? 0.478 6.227 12.082 1.00 93.81 93 ILE A C 1
ATOM 809 O O . ILE A 1 93 ? 0.386 6.647 13.236 1.00 93.81 93 ILE A O 1
ATOM 813 N N . CYS A 1 94 ? -0.540 5.595 11.492 1.00 92.50 94 CYS A N 1
ATOM 814 C CA . CYS A 1 94 ? -1.800 5.311 12.176 1.00 92.50 94 CYS A CA 1
ATOM 815 C C . CYS A 1 94 ? -1.610 4.412 13.400 1.00 92.50 94 CYS A C 1
ATOM 817 O O . CYS A 1 94 ? -2.219 4.684 14.435 1.00 92.50 94 CYS A O 1
ATOM 819 N N . ILE A 1 95 ? -0.769 3.374 13.319 1.00 92.12 95 ILE A N 1
ATOM 820 C CA . ILE A 1 95 ? -0.474 2.492 14.460 1.00 92.12 95 ILE A CA 1
ATOM 821 C C . ILE A 1 95 ? 0.240 3.276 15.568 1.00 92.12 95 ILE A C 1
ATOM 823 O O . ILE A 1 95 ? -0.123 3.137 16.737 1.00 92.12 95 ILE A O 1
ATOM 827 N N . LEU A 1 96 ? 1.199 4.141 15.228 1.00 91.00 96 LEU A N 1
ATOM 828 C CA . LEU A 1 96 ? 1.916 4.979 16.197 1.00 91.00 96 LEU A CA 1
ATOM 829 C C . LEU A 1 96 ? 0.991 5.974 16.904 1.00 91.00 96 LEU A C 1
ATOM 831 O O . LEU A 1 96 ? 1.008 6.094 18.130 1.00 91.00 96 LEU A O 1
ATOM 835 N N . SER A 1 97 ? 0.148 6.655 16.135 1.00 86.62 97 SER A N 1
ATOM 836 C CA . SER A 1 97 ? -0.734 7.709 16.643 1.00 86.62 97 SER A CA 1
ATOM 837 C C . SER A 1 97 ? -2.067 7.189 17.190 1.00 86.62 97 SER A C 1
ATOM 839 O O . SER A 1 97 ? -2.891 7.955 17.694 1.00 86.62 97 SER A O 1
ATOM 841 N N . SER A 1 98 ? -2.278 5.874 17.140 1.00 82.69 98 SER A N 1
ATOM 842 C CA . SER A 1 98 ? -3.512 5.194 17.540 1.00 82.69 98 SER A CA 1
ATOM 843 C C . SER A 1 98 ? -3.934 5.440 18.993 1.00 82.69 98 SER A C 1
ATOM 845 O O . SER A 1 98 ? -5.120 5.362 19.302 1.00 82.69 98 SER A O 1
ATOM 847 N N . LYS A 1 99 ? -3.001 5.804 19.884 1.00 72.44 99 LYS A N 1
ATOM 848 C CA . LYS A 1 99 ? -3.300 6.150 21.285 1.00 72.44 99 LYS A CA 1
ATOM 849 C C . LYS A 1 99 ? -4.223 7.370 21.412 1.00 72.44 99 LYS A C 1
ATOM 851 O O . LYS A 1 99 ? -4.967 7.469 22.380 1.00 72.44 99 LYS A O 1
ATOM 856 N N . SER A 1 100 ? -4.166 8.284 20.445 1.00 64.12 100 SER A N 1
ATOM 857 C CA . SER A 1 100 ? -4.976 9.509 20.408 1.00 64.12 100 SER A CA 1
ATOM 858 C C . SER A 1 100 ? -6.266 9.338 19.593 1.00 64.12 100 SER A C 1
ATOM 860 O O . SER A 1 100 ? -7.025 10.284 19.395 1.00 64.12 100 SER A O 1
ATOM 862 N N . TYR A 1 101 ? -6.511 8.140 19.056 1.00 75.62 101 TYR A N 1
ATOM 863 C CA . TYR A 1 101 ? -7.628 7.916 18.154 1.00 75.62 101 TYR A CA 1
ATOM 864 C C . TYR A 1 101 ? -8.925 7.635 18.907 1.00 75.62 101 TYR A C 1
ATOM 866 O O . TYR A 1 101 ? -9.031 6.667 19.658 1.00 75.62 101 TYR A O 1
ATOM 874 N N . ASN A 1 102 ? -9.951 8.429 18.611 1.00 70.69 102 ASN A N 1
ATOM 875 C CA . ASN A 1 102 ? -11.324 8.124 18.974 1.00 70.69 102 ASN A CA 1
ATOM 876 C C . ASN A 1 102 ? -12.219 8.207 17.734 1.00 70.69 102 ASN A C 1
ATOM 878 O O . ASN A 1 102 ? -12.345 9.242 17.079 1.00 70.69 102 ASN A O 1
ATOM 882 N N . HIS A 1 103 ? -12.890 7.098 17.422 1.00 69.62 103 HIS A N 1
ATOM 883 C CA . HIS A 1 103 ? -13.794 7.024 16.279 1.00 69.62 103 HIS A CA 1
ATOM 884 C C . HIS A 1 103 ? -14.988 7.989 16.404 1.00 69.62 103 HIS A C 1
ATOM 886 O O . HIS A 1 103 ? -15.576 8.374 15.398 1.00 69.62 103 HIS A O 1
ATOM 892 N N . LYS A 1 104 ? -15.396 8.405 17.605 1.00 70.56 104 LYS A N 1
ATOM 893 C CA . LYS A 1 104 ? -16.529 9.339 17.746 1.00 70.56 104 LYS A CA 1
ATOM 894 C C . LYS A 1 104 ? -16.172 10.781 17.387 1.00 70.56 104 LYS A C 1
ATOM 896 O O . LYS A 1 104 ? -17.075 11.593 17.199 1.00 70.56 104 LYS A O 1
ATOM 901 N N . ASP A 1 105 ? -14.888 11.083 17.238 1.00 73.19 105 ASP A N 1
ATOM 902 C CA . ASP A 1 105 ? -14.445 12.444 16.993 1.00 73.19 105 ASP A CA 1
ATOM 903 C C . ASP A 1 105 ? -14.727 12.896 15.556 1.00 73.19 105 ASP A C 1
ATOM 905 O O . ASP A 1 105 ? -14.911 12.107 14.607 1.00 73.19 105 ASP A O 1
ATOM 909 N N . LYS A 1 106 ? -14.737 14.225 15.400 1.00 83.44 106 LYS A N 1
ATOM 910 C CA . LYS A 1 106 ? -14.791 14.893 14.101 1.00 83.44 106 LYS A CA 1
ATOM 911 C C . LYS A 1 106 ? -13.692 14.335 13.197 1.00 83.44 106 LYS A C 1
ATOM 913 O O . LYS A 1 106 ? -12.613 13.963 13.649 1.00 83.44 106 LYS A O 1
ATOM 918 N N . TYR A 1 107 ? -13.985 14.283 11.900 1.00 85.31 107 TYR A N 1
ATOM 919 C CA . TYR A 1 107 ? -13.040 13.803 10.898 1.00 85.31 107 TYR A CA 1
ATOM 920 C C . TYR A 1 107 ? -11.693 14.532 11.025 1.00 85.31 107 TYR A C 1
ATOM 922 O O . TYR A 1 107 ? -11.626 15.743 10.810 1.00 85.31 107 TYR A O 1
ATOM 930 N N . SER A 1 108 ? -10.658 13.784 11.398 1.00 87.44 108 SER A N 1
ATOM 931 C CA . SER A 1 108 ? -9.310 14.267 11.714 1.00 87.44 108 SER A CA 1
ATOM 932 C C . SER A 1 108 ? -8.272 13.651 10.775 1.00 87.44 108 SER A C 1
ATOM 934 O O . SER A 1 108 ? -8.572 12.693 10.061 1.00 87.44 108 SER A O 1
ATOM 936 N N . SER A 1 109 ? -7.035 14.152 10.810 1.00 86.69 109 SER A N 1
ATOM 937 C CA . SER A 1 109 ? -5.939 13.645 9.973 1.00 86.69 109 SER A CA 1
ATOM 938 C C . SER A 1 109 ? -5.685 12.145 10.161 1.00 86.69 109 SER A C 1
ATOM 940 O O . SER A 1 109 ? -5.396 11.455 9.195 1.00 86.69 109 SER A O 1
ATOM 942 N N . HIS A 1 110 ? -5.885 11.606 11.367 1.00 87.88 110 HIS A N 1
ATOM 943 C CA . HIS A 1 110 ? -5.761 10.168 11.642 1.00 87.88 110 HIS A CA 1
ATOM 944 C C . HIS A 1 110 ? -6.792 9.324 10.885 1.00 87.88 110 HIS A C 1
ATOM 946 O O . HIS A 1 110 ? -6.468 8.234 10.421 1.00 87.88 110 HIS A O 1
ATOM 952 N N . ASN A 1 111 ? -8.022 9.834 10.741 1.00 90.00 111 ASN A N 1
ATOM 953 C CA . ASN A 1 111 ? -9.045 9.169 9.935 1.00 90.00 111 ASN A CA 1
ATOM 954 C C . ASN A 1 111 ? -8.648 9.196 8.458 1.00 90.00 111 ASN A C 1
ATOM 956 O O . ASN A 1 111 ? -8.733 8.170 7.805 1.00 90.00 111 ASN A O 1
ATOM 960 N N . PHE A 1 112 ? -8.141 10.329 7.961 1.00 93.50 112 PHE A N 1
ATOM 961 C CA . PHE A 1 112 ? -7.665 10.433 6.581 1.00 93.50 112 PHE A CA 1
ATOM 962 C C . PHE A 1 112 ? -6.506 9.482 6.274 1.00 93.50 112 PHE A C 1
ATOM 964 O O . PHE A 1 112 ? -6.559 8.775 5.273 1.00 93.50 112 PHE A O 1
ATOM 971 N N . LEU A 1 113 ? -5.493 9.424 7.142 1.00 94.44 113 LEU A N 1
ATOM 972 C CA . LEU A 1 113 ? -4.363 8.507 6.982 1.00 94.44 113 LEU A CA 1
ATOM 973 C C . LEU A 1 113 ? -4.836 7.050 6.939 1.00 94.44 113 LEU A C 1
ATOM 975 O O . LEU A 1 113 ? -4.414 6.304 6.060 1.00 94.44 113 LEU A O 1
ATOM 979 N N . PHE A 1 114 ? -5.759 6.668 7.829 1.00 95.19 114 PHE A N 1
ATOM 980 C CA . PHE A 1 114 ? -6.328 5.323 7.835 1.00 95.19 114 PHE A CA 1
ATOM 981 C C . PHE A 1 114 ? -7.178 5.051 6.595 1.00 95.19 114 PHE A C 1
ATOM 983 O O . PHE A 1 114 ? -6.981 4.025 5.961 1.00 95.19 114 PHE A O 1
ATOM 990 N N . ASP A 1 115 ? -8.105 5.943 6.240 1.00 95.19 115 ASP A N 1
ATOM 991 C CA . ASP A 1 115 ? -8.996 5.773 5.088 1.00 95.19 115 ASP A CA 1
ATOM 992 C C . ASP A 1 115 ? -8.173 5.636 3.793 1.00 95.19 115 ASP A C 1
ATOM 994 O O . ASP A 1 115 ? -8.432 4.756 2.973 1.00 95.19 115 ASP A O 1
ATOM 998 N N . CYS A 1 116 ? -7.128 6.458 3.653 1.00 95.00 116 CYS A N 1
ATOM 999 C CA . CYS A 1 116 ? -6.201 6.418 2.530 1.00 95.00 116 CYS A CA 1
ATOM 1000 C C . CYS A 1 116 ? -5.373 5.125 2.510 1.00 95.00 116 CYS A C 1
ATOM 1002 O O . CYS A 1 116 ? -5.337 4.452 1.481 1.00 95.00 116 CYS A O 1
ATOM 1004 N N . ALA A 1 117 ? -4.781 4.724 3.641 1.00 95.44 117 ALA A N 1
ATOM 1005 C CA . ALA A 1 117 ? -4.063 3.453 3.746 1.00 95.44 117 ALA A CA 1
ATOM 1006 C C . ALA A 1 117 ? -4.981 2.254 3.480 1.00 95.44 117 ALA A C 1
ATOM 1008 O O . ALA A 1 117 ? -4.608 1.311 2.797 1.00 95.44 117 ALA A O 1
ATOM 1009 N N . PHE A 1 118 ? -6.212 2.288 3.978 1.00 95.81 118 PHE A N 1
ATOM 1010 C CA . PHE A 1 118 ? -7.172 1.214 3.783 1.00 95.81 118 PHE A CA 1
ATOM 1011 C C . PHE A 1 118 ? -7.523 1.051 2.303 1.00 95.81 118 PHE A C 1
ATOM 1013 O O . PHE A 1 118 ? -7.425 -0.049 1.766 1.00 95.81 118 PHE A O 1
ATOM 1020 N N . LEU A 1 119 ? -7.893 2.144 1.634 1.00 95.44 119 LEU A N 1
ATOM 1021 C CA . LEU A 1 119 ? -8.301 2.108 0.232 1.00 95.44 119 LEU A CA 1
ATOM 1022 C C . LEU A 1 119 ? -7.135 1.769 -0.696 1.00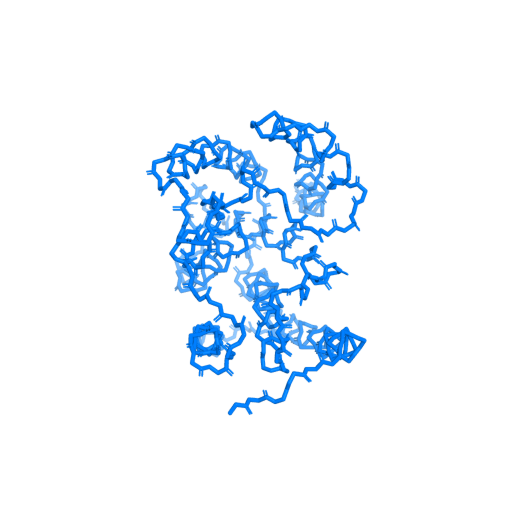 95.44 119 LEU A C 1
ATOM 1024 O O . LEU A 1 119 ? -7.276 0.875 -1.527 1.00 95.44 119 LEU A O 1
ATOM 1028 N N . LEU A 1 120 ? -5.983 2.428 -0.545 1.00 93.19 120 LEU A N 1
ATOM 1029 C CA . LEU A 1 120 ? -4.802 2.166 -1.376 1.00 93.19 120 LEU A CA 1
ATOM 1030 C C . LEU A 1 120 ? -4.192 0.787 -1.091 1.00 93.19 120 LEU A C 1
ATOM 1032 O O . LEU A 1 120 ? -3.777 0.095 -2.016 1.00 93.19 120 LEU A O 1
ATOM 1036 N N . GLY A 1 121 ? -4.176 0.361 0.172 1.00 91.44 121 GLY A N 1
ATOM 1037 C CA . GLY A 1 121 ? -3.649 -0.934 0.584 1.00 91.44 121 GLY A CA 1
ATOM 1038 C C . GLY A 1 121 ? -4.509 -2.097 0.106 1.00 91.44 121 GLY A C 1
ATOM 1039 O O . GLY A 1 121 ? -4.000 -2.994 -0.557 1.00 91.44 121 GLY A O 1
ATOM 1040 N N . PHE A 1 122 ? -5.818 -2.090 0.372 1.00 91.50 122 PHE A N 1
ATOM 1041 C CA . PHE A 1 122 ? -6.683 -3.191 -0.068 1.00 91.50 122 PHE A CA 1
ATOM 1042 C C . PHE A 1 122 ? -6.950 -3.205 -1.574 1.00 91.50 122 PHE A C 1
ATOM 1044 O O . PHE A 1 122 ? -7.251 -4.270 -2.098 1.00 91.50 122 PHE A O 1
ATOM 1051 N N . SER A 1 123 ? -6.847 -2.076 -2.284 1.00 89.75 123 SER A N 1
ATOM 1052 C CA . SER A 1 123 ? -6.925 -2.092 -3.752 1.00 89.75 123 SER A CA 1
ATOM 1053 C C . SER A 1 123 ? -5.599 -2.526 -4.381 1.00 89.75 123 SER A C 1
ATOM 1055 O O . SER A 1 123 ? -5.568 -3.515 -5.105 1.00 89.75 123 SER A O 1
ATOM 1057 N N . GLY A 1 124 ? -4.497 -1.843 -4.061 1.00 84.06 124 GLY A N 1
ATOM 1058 C CA . GLY A 1 124 ? -3.197 -2.064 -4.695 1.00 84.06 124 GLY A CA 1
ATOM 1059 C C . GLY A 1 124 ? -2.432 -3.261 -4.137 1.00 84.06 124 GLY A C 1
ATOM 1060 O O . GLY A 1 124 ? -1.996 -4.118 -4.900 1.00 84.06 124 GLY A O 1
ATOM 1061 N N . ALA A 1 125 ? -2.291 -3.374 -2.812 1.00 85.62 125 ALA A N 1
ATOM 1062 C CA . ALA A 1 125 ? -1.492 -4.452 -2.227 1.00 85.62 125 ALA A CA 1
ATOM 1063 C C . ALA A 1 125 ? -2.162 -5.819 -2.379 1.00 85.62 125 ALA A C 1
ATOM 1065 O O . ALA A 1 125 ? -1.479 -6.813 -2.601 1.00 85.62 125 ALA A O 1
ATOM 1066 N N . PHE A 1 126 ? -3.495 -5.872 -2.329 1.00 85.94 126 PHE A N 1
ATOM 1067 C CA . PHE A 1 126 ? -4.220 -7.105 -2.627 1.00 85.94 126 PHE A CA 1
ATOM 1068 C C . PHE A 1 126 ? -4.041 -7.532 -4.088 1.00 85.94 126 PHE A C 1
ATOM 1070 O O . PHE A 1 126 ? -3.781 -8.703 -4.344 1.00 85.94 126 PHE A O 1
ATOM 1077 N N . GLN A 1 127 ? -4.111 -6.599 -5.045 1.00 86.06 127 GLN A N 1
ATOM 1078 C CA . GLN A 1 127 ? -3.809 -6.902 -6.447 1.00 86.06 127 GLN A CA 1
ATOM 1079 C C . GLN A 1 127 ? -2.359 -7.372 -6.622 1.00 86.06 127 GLN A C 1
ATOM 1081 O O . GLN A 1 127 ? -2.141 -8.392 -7.265 1.00 86.06 127 GLN A O 1
ATOM 1086 N N . GLY A 1 128 ? -1.389 -6.725 -5.969 1.00 82.50 128 GLY A N 1
ATOM 1087 C CA . GLY A 1 128 ? 0.019 -7.145 -5.989 1.00 82.50 128 GLY A CA 1
ATOM 1088 C C . GLY A 1 128 ? 0.266 -8.553 -5.431 1.00 82.50 128 GLY A C 1
ATOM 1089 O O . GLY A 1 128 ? 1.199 -9.220 -5.865 1.00 82.50 128 GLY A O 1
ATOM 1090 N N . LEU A 1 129 ? -0.592 -9.034 -4.523 1.00 86.88 129 LEU A N 1
ATOM 1091 C CA . LEU A 1 129 ? -0.559 -10.409 -4.005 1.00 86.88 129 LEU A CA 1
ATOM 1092 C C . LEU A 1 129 ? -1.254 -11.427 -4.913 1.00 86.88 129 LEU A C 1
ATOM 1094 O O . LEU A 1 129 ? -0.964 -12.618 -4.833 1.00 86.88 129 LEU A O 1
ATOM 1098 N N . VAL A 1 130 ? -2.222 -11.003 -5.725 1.00 86.38 130 VAL A N 1
ATOM 1099 C CA . VAL A 1 130 ? -2.934 -11.903 -6.648 1.00 86.38 130 VAL A CA 1
ATOM 1100 C C . VAL A 1 130 ? -2.179 -12.017 -7.971 1.00 86.38 130 VAL A C 1
ATOM 1102 O O . VAL A 1 130 ? -2.093 -13.105 -8.534 1.00 86.38 130 VAL A O 1
ATOM 1105 N N . THR A 1 131 ? -1.602 -10.914 -8.444 1.00 83.88 131 THR A N 1
ATOM 1106 C CA . THR A 1 131 ? -0.889 -10.816 -9.721 1.00 83.88 131 THR A CA 1
ATOM 1107 C C . THR A 1 131 ? 0.509 -10.227 -9.502 1.00 83.88 131 THR A C 1
ATOM 1109 O O . THR A 1 131 ? 0.733 -9.055 -9.819 1.00 83.88 131 THR A O 1
ATOM 1112 N N . PRO A 1 132 ? 1.443 -10.997 -8.912 1.00 81.56 132 PRO A N 1
ATOM 1113 C CA . PRO A 1 132 ? 2.794 -10.513 -8.657 1.00 81.56 132 PRO A CA 1
ATOM 1114 C C . PRO A 1 132 ? 3.592 -10.356 -9.957 1.00 81.56 132 PRO A C 1
ATOM 1116 O O . PRO A 1 132 ? 3.503 -11.191 -10.860 1.00 81.56 132 PRO A O 1
ATOM 1119 N N . ASP A 1 133 ? 4.416 -9.309 -10.010 1.00 79.75 133 ASP A N 1
ATOM 1120 C CA . ASP A 1 133 ? 5.407 -9.088 -11.064 1.00 79.75 133 ASP A CA 1
ATOM 1121 C C . ASP A 1 133 ? 6.791 -9.559 -10.586 1.00 79.75 133 ASP A C 1
ATOM 1123 O O . ASP A 1 133 ? 7.339 -9.033 -9.614 1.00 79.75 133 ASP A O 1
ATOM 1127 N N . PHE A 1 134 ? 7.356 -10.560 -11.268 1.00 79.00 134 PHE A N 1
ATOM 1128 C CA . PHE A 1 134 ? 8.686 -11.109 -10.978 1.00 79.00 134 PHE A CA 1
ATOM 1129 C C . PHE A 1 134 ? 9.745 -10.754 -12.025 1.00 79.00 134 PHE A C 1
ATOM 1131 O O . PHE A 1 134 ? 10.859 -11.279 -11.940 1.00 79.00 134 PHE A O 1
ATOM 1138 N N . LEU A 1 135 ? 9.436 -9.879 -12.991 1.00 69.62 135 LEU A N 1
ATOM 1139 C CA . LEU A 1 135 ? 10.361 -9.540 -14.079 1.00 69.62 135 LEU A CA 1
ATOM 1140 C C . LEU A 1 135 ? 11.677 -8.952 -13.559 1.00 69.62 135 LEU A C 1
ATOM 1142 O O . LEU A 1 135 ? 12.737 -9.271 -14.086 1.00 69.62 135 LEU A O 1
ATOM 1146 N N . ASN A 1 136 ? 11.612 -8.165 -12.483 1.00 68.44 136 ASN A N 1
ATOM 1147 C CA . ASN A 1 136 ? 12.777 -7.516 -11.879 1.00 68.44 136 ASN A CA 1
ATOM 1148 C C . ASN A 1 136 ? 13.181 -8.131 -10.525 1.00 68.44 136 ASN A C 1
ATOM 1150 O O . ASN A 1 136 ? 13.828 -7.467 -9.720 1.00 68.44 136 ASN A O 1
ATOM 1154 N N . ILE A 1 137 ? 12.755 -9.366 -10.226 1.00 74.81 137 ILE A N 1
ATOM 1155 C CA . ILE A 1 137 ? 13.015 -10.027 -8.936 1.00 74.81 137 ILE A CA 1
ATOM 1156 C C . ILE A 1 137 ? 13.627 -11.392 -9.186 1.00 74.81 137 ILE A C 1
ATOM 1158 O O . ILE A 1 137 ? 12.916 -12.334 -9.536 1.00 74.81 137 ILE A O 1
ATOM 1162 N N . ASN A 1 138 ? 14.931 -11.517 -8.957 1.00 78.25 138 ASN A N 1
ATOM 1163 C CA . ASN A 1 138 ? 15.670 -12.700 -9.398 1.00 78.25 138 ASN A CA 1
ATOM 1164 C C . ASN A 1 138 ? 15.904 -13.724 -8.284 1.00 78.25 138 ASN A C 1
ATOM 1166 O O . ASN A 1 138 ? 15.948 -14.934 -8.529 1.00 78.25 138 ASN A O 1
ATOM 1170 N N . ASN A 1 139 ? 15.983 -13.242 -7.044 1.00 83.62 139 ASN A N 1
ATOM 1171 C CA . ASN A 1 139 ? 16.400 -14.030 -5.891 1.00 83.62 139 ASN A CA 1
ATOM 1172 C C . ASN A 1 139 ? 15.232 -14.438 -4.987 1.00 83.62 139 ASN A C 1
ATOM 1174 O O . ASN A 1 139 ? 14.244 -13.717 -4.841 1.00 83.62 139 ASN A O 1
ATOM 1178 N N . PHE A 1 140 ? 15.404 -15.552 -4.268 1.00 84.81 140 PHE A N 1
ATOM 1179 C CA . PHE A 1 140 ? 14.449 -16.032 -3.257 1.00 84.81 140 PHE A CA 1
ATOM 1180 C C . PHE A 1 140 ? 14.106 -14.977 -2.195 1.00 84.81 140 PHE A C 1
ATOM 1182 O O . PHE A 1 140 ? 12.943 -14.800 -1.840 1.00 84.81 140 PHE A O 1
ATOM 1189 N N . ILE A 1 141 ? 15.116 -14.243 -1.716 1.00 85.75 141 ILE A N 1
ATOM 1190 C CA . ILE A 1 141 ? 14.933 -13.167 -0.734 1.00 85.75 141 ILE A CA 1
ATOM 1191 C C . ILE A 1 141 ? 14.060 -12.053 -1.313 1.00 85.75 141 ILE A C 1
ATOM 1193 O O . ILE A 1 141 ? 13.190 -11.551 -0.613 1.00 85.75 141 ILE A O 1
ATOM 1197 N N . GLY A 1 142 ? 14.225 -11.720 -2.595 1.00 85.00 142 GLY A N 1
ATOM 1198 C CA . GLY A 1 142 ? 13.387 -10.730 -3.269 1.00 85.00 142 GLY A CA 1
ATOM 1199 C C . GLY A 1 142 ? 11.922 -11.164 -3.336 1.00 85.00 142 GLY A C 1
ATOM 1200 O O . GLY A 1 142 ? 11.037 -10.366 -3.037 1.00 85.00 142 GLY A O 1
ATOM 1201 N N . VAL A 1 143 ? 11.663 -12.446 -3.627 1.00 86.62 143 VAL A N 1
ATOM 1202 C CA . VAL A 1 143 ? 10.304 -13.020 -3.600 1.00 86.62 143 VAL A CA 1
ATOM 1203 C C . VAL A 1 143 ? 9.696 -12.932 -2.198 1.00 86.62 143 VAL A C 1
ATOM 1205 O O . VAL A 1 143 ? 8.540 -12.541 -2.054 1.00 86.62 143 VAL A O 1
ATOM 1208 N N . ILE A 1 144 ? 10.470 -13.242 -1.152 1.00 89.75 144 ILE A N 1
ATOM 1209 C CA . ILE A 1 144 ? 10.018 -13.082 0.237 1.00 89.75 144 ILE A CA 1
ATOM 1210 C C . ILE A 1 144 ? 9.707 -11.615 0.543 1.00 89.75 144 ILE A C 1
ATOM 1212 O O . ILE A 1 144 ? 8.648 -11.324 1.095 1.00 89.75 144 ILE A O 1
ATOM 1216 N N . CYS A 1 145 ? 10.607 -10.694 0.203 1.00 89.62 145 CYS A N 1
ATOM 1217 C CA . CYS A 1 145 ? 10.460 -9.282 0.529 1.00 89.62 145 CYS A CA 1
ATOM 1218 C C . CYS A 1 145 ? 9.245 -8.655 -0.152 1.00 89.62 145 CYS A C 1
ATOM 1220 O O . CYS A 1 145 ? 8.436 -8.040 0.542 1.00 89.62 145 CYS A O 1
ATOM 1222 N N . ILE A 1 146 ? 9.047 -8.864 -1.459 1.00 87.81 146 ILE A N 1
ATOM 1223 C CA . ILE A 1 146 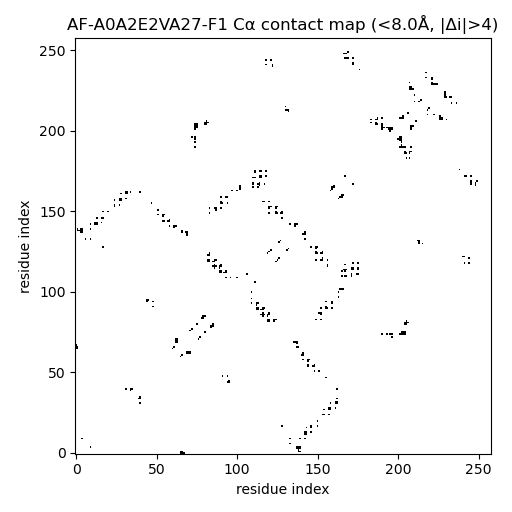? 7.884 -8.294 -2.153 1.00 87.81 146 ILE A CA 1
ATOM 1224 C C . ILE A 1 146 ? 6.569 -8.853 -1.606 1.00 87.81 146 ILE A C 1
ATOM 1226 O O . ILE A 1 146 ? 5.596 -8.120 -1.412 1.00 87.81 146 ILE A O 1
ATOM 1230 N N . GLN A 1 147 ? 6.552 -10.148 -1.296 1.00 91.88 147 GLN A N 1
ATOM 1231 C CA . GLN A 1 147 ? 5.382 -10.815 -0.754 1.00 91.88 147 GLN A CA 1
ATOM 1232 C C . GLN A 1 147 ? 5.046 -10.315 0.652 1.00 91.88 147 GLN A C 1
ATOM 1234 O O . GLN A 1 147 ? 3.887 -10.019 0.968 1.00 91.88 147 GLN A O 1
ATOM 1239 N N . LEU A 1 148 ? 6.061 -10.209 1.511 1.00 92.44 148 LEU A N 1
ATOM 1240 C CA . LEU A 1 148 ? 5.899 -9.711 2.870 1.00 92.44 148 LEU A CA 1
ATOM 1241 C C . LEU A 1 148 ? 5.504 -8.239 2.876 1.00 92.44 148 LEU A C 1
ATOM 1243 O O . LEU A 1 148 ? 4.630 -7.881 3.656 1.00 92.44 148 LEU A O 1
ATOM 1247 N N . GLN A 1 149 ? 6.060 -7.408 1.996 1.00 91.50 149 GLN A N 1
ATOM 1248 C CA . GLN A 1 149 ? 5.732 -5.984 1.927 1.00 91.50 149 GLN A CA 1
ATOM 1249 C C . GLN A 1 149 ? 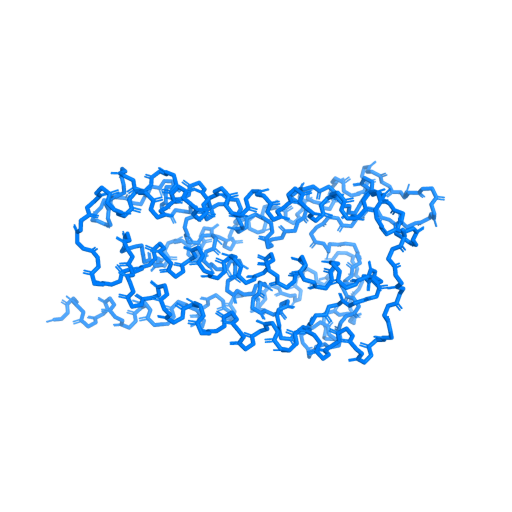4.230 -5.765 1.716 1.00 91.50 149 GLN A C 1
ATOM 1251 O O . GLN A 1 149 ? 3.580 -5.077 2.506 1.00 91.50 149 GLN A O 1
ATOM 1256 N N . HIS A 1 150 ? 3.641 -6.416 0.709 1.00 92.56 150 HIS A N 1
ATOM 1257 C CA . HIS A 1 150 ? 2.203 -6.316 0.456 1.00 92.56 150 HIS A CA 1
ATOM 1258 C C . HIS A 1 150 ? 1.372 -6.974 1.564 1.00 92.56 150 HIS A C 1
ATOM 1260 O O . HIS A 1 150 ? 0.349 -6.433 1.994 1.00 92.56 150 HIS A O 1
ATOM 1266 N N . SER A 1 151 ? 1.839 -8.107 2.093 1.00 94.25 151 SER A N 1
ATOM 1267 C CA . SER A 1 151 ? 1.127 -8.814 3.157 1.00 94.25 151 SER A CA 1
ATOM 1268 C C . SER A 1 151 ? 1.114 -8.064 4.489 1.00 94.25 151 SER A C 1
ATOM 1270 O O . SER A 1 151 ? 0.152 -8.168 5.255 1.00 94.25 151 SER A O 1
ATOM 1272 N N . LEU A 1 152 ? 2.165 -7.298 4.780 1.00 94.56 152 LEU A N 1
ATOM 1273 C CA . LEU A 1 152 ? 2.281 -6.497 5.992 1.00 94.56 152 LEU A CA 1
ATOM 1274 C C . LEU A 1 152 ? 1.396 -5.257 5.951 1.00 94.56 152 LEU A C 1
ATOM 1276 O O . LEU A 1 152 ? 0.839 -4.893 6.985 1.00 94.56 152 LEU A O 1
ATOM 1280 N N . ILE A 1 153 ? 1.170 -4.668 4.773 1.00 94.38 153 ILE A N 1
ATOM 1281 C CA . ILE A 1 153 ? 0.164 -3.608 4.610 1.00 94.38 153 ILE A CA 1
ATOM 1282 C C . ILE A 1 153 ? -1.206 -4.122 5.067 1.00 94.38 153 ILE A C 1
ATOM 1284 O O . ILE A 1 153 ? -1.849 -3.502 5.915 1.00 94.38 153 ILE A O 1
ATOM 1288 N N . ILE A 1 154 ? -1.633 -5.285 4.565 1.00 94.69 154 ILE A N 1
ATOM 1289 C CA . ILE A 1 154 ? -2.921 -5.888 4.939 1.00 94.69 154 ILE A CA 1
ATOM 1290 C C . ILE A 1 154 ? -2.960 -6.209 6.438 1.00 94.69 154 ILE A C 1
ATOM 1292 O O . ILE A 1 154 ? -3.943 -5.895 7.112 1.00 94.69 154 ILE A O 1
ATOM 1296 N N . LEU A 1 155 ? -1.878 -6.767 6.989 1.00 95.88 155 LEU A N 1
ATOM 1297 C CA . LEU A 1 155 ? -1.763 -7.063 8.419 1.00 95.88 155 LEU A CA 1
ATOM 1298 C C . LEU A 1 155 ? -1.928 -5.804 9.285 1.00 95.88 155 LEU A C 1
ATOM 1300 O O . LEU A 1 155 ? -2.676 -5.830 10.265 1.00 95.88 155 LEU A O 1
ATOM 1304 N N . ASN A 1 156 ? -1.282 -4.697 8.909 1.00 95.88 156 ASN A N 1
ATOM 1305 C CA . ASN A 1 156 ? -1.379 -3.418 9.614 1.00 95.88 156 ASN A CA 1
ATOM 1306 C C . ASN A 1 156 ? -2.814 -2.884 9.608 1.00 95.88 156 ASN A C 1
ATOM 1308 O O . ASN A 1 156 ? -3.318 -2.433 10.639 1.00 95.88 156 ASN A O 1
ATOM 1312 N N . LEU A 1 157 ? -3.494 -2.969 8.462 1.00 95.31 157 LEU A N 1
ATOM 1313 C CA . LEU A 1 157 ? -4.882 -2.533 8.321 1.00 95.31 157 LEU A CA 1
ATOM 1314 C C . LEU A 1 157 ? -5.835 -3.388 9.162 1.00 95.31 157 LEU A C 1
ATOM 1316 O O . LEU A 1 157 ? -6.679 -2.837 9.871 1.00 95.31 157 LEU A O 1
ATOM 1320 N N . ILE A 1 158 ? -5.660 -4.715 9.153 1.00 95.06 158 ILE A N 1
ATOM 1321 C CA . ILE A 1 158 ? -6.411 -5.635 10.017 1.00 95.06 158 ILE A CA 1
ATOM 1322 C C . ILE A 1 158 ? -6.218 -5.249 11.484 1.00 95.06 158 ILE A C 1
ATOM 1324 O O . ILE A 1 158 ? -7.202 -5.067 12.199 1.00 95.06 158 ILE A O 1
ATOM 1328 N N . TRP A 1 159 ? -4.971 -5.054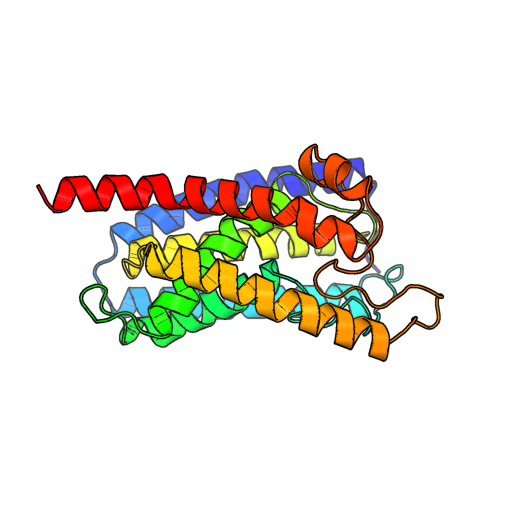 11.920 1.00 95.31 159 TRP A N 1
ATOM 1329 C CA . TRP A 1 159 ? -4.661 -4.675 13.297 1.00 95.31 159 TRP A CA 1
ATOM 1330 C C . TRP A 1 159 ? -5.324 -3.352 13.705 1.00 95.31 159 TRP A C 1
ATOM 1332 O O . TRP A 1 159 ? -5.944 -3.274 14.768 1.00 95.31 159 TRP A O 1
ATOM 1342 N N . LEU A 1 160 ? -5.272 -2.328 12.847 1.00 93.88 160 LEU A N 1
ATOM 1343 C CA . LEU A 1 160 ? -5.937 -1.041 13.077 1.00 93.88 160 LEU A CA 1
ATOM 1344 C C . LEU A 1 160 ? -7.460 -1.186 13.196 1.00 93.88 160 LEU A C 1
ATOM 1346 O O . LEU A 1 160 ? -8.076 -0.572 14.072 1.00 93.88 160 LEU A O 1
ATOM 1350 N N . MET A 1 161 ? -8.071 -2.023 12.359 1.00 93.25 161 MET A N 1
ATOM 1351 C CA . MET A 1 161 ? -9.513 -2.272 12.388 1.00 93.25 161 MET A CA 1
ATOM 1352 C C . MET A 1 161 ? -9.957 -3.057 13.621 1.00 93.25 161 MET A C 1
ATOM 1354 O O . MET A 1 161 ? -11.003 -2.745 14.191 1.00 93.25 161 MET A O 1
ATOM 1358 N N . THR A 1 162 ? -9.198 -4.074 14.034 1.00 92.88 162 THR A N 1
ATOM 1359 C CA . THR A 1 162 ? -9.594 -4.962 15.136 1.00 92.88 162 THR A CA 1
ATOM 1360 C C . THR A 1 162 ? -9.175 -4.433 16.501 1.00 92.88 162 THR A C 1
ATOM 1362 O O . THR A 1 162 ? -10.001 -4.385 17.404 1.00 92.88 162 THR A O 1
ATOM 1365 N N . ALA A 1 163 ? -7.918 -4.009 16.662 1.00 91.50 163 ALA A N 1
ATOM 1366 C CA . ALA A 1 163 ? -7.364 -3.621 17.961 1.00 91.50 163 ALA A CA 1
ATOM 1367 C C . ALA A 1 163 ? -7.662 -2.152 18.310 1.00 91.50 163 ALA A C 1
ATOM 1369 O O . ALA A 1 163 ? -7.853 -1.803 19.476 1.00 91.50 163 ALA A O 1
ATOM 1370 N N . TYR A 1 164 ? -7.716 -1.277 17.301 1.00 89.75 164 TYR A N 1
ATOM 1371 C CA . TYR A 1 164 ? -7.946 0.162 17.483 1.00 89.75 164 TYR A CA 1
ATOM 1372 C C . TYR A 1 164 ? -9.298 0.649 16.946 1.00 89.75 164 TYR A C 1
ATOM 1374 O O . TYR A 1 164 ? -9.605 1.834 17.056 1.00 89.75 164 TYR A O 1
ATOM 1382 N N . ASN A 1 165 ? -10.136 -0.255 16.425 1.00 89.31 165 ASN A N 1
ATOM 1383 C CA . ASN A 1 165 ? -11.488 0.046 15.949 1.00 89.31 165 ASN A CA 1
ATOM 1384 C C . ASN A 1 165 ? -11.559 1.160 14.888 1.00 89.31 165 ASN A C 1
ATOM 1386 O O . ASN A 1 165 ? -12.570 1.865 14.799 1.00 89.31 165 ASN A O 1
ATOM 1390 N N . TYR A 1 166 ? -10.521 1.312 14.063 1.00 90.94 166 TYR A N 1
ATOM 1391 C CA . TYR A 1 166 ? -10.601 2.179 12.890 1.00 90.94 166 TYR A CA 1
ATOM 1392 C C . TYR A 1 166 ? -11.648 1.650 11.903 1.00 90.94 166 TYR A C 1
ATOM 1394 O O . TYR A 1 166 ? -11.800 0.440 11.711 1.00 90.94 166 TYR A O 1
ATOM 1402 N N . ARG A 1 167 ? -12.400 2.562 11.282 1.00 91.06 167 ARG A N 1
ATOM 1403 C CA . ARG A 1 167 ? -13.459 2.243 10.316 1.00 91.06 167 ARG A CA 1
ATOM 1404 C C . ARG A 1 167 ? -13.441 3.247 9.179 1.00 91.06 167 ARG A C 1
ATOM 1406 O O . ARG A 1 167 ? -13.300 4.443 9.425 1.00 91.06 167 ARG A O 1
ATOM 1413 N N . LEU A 1 168 ? -13.647 2.743 7.964 1.00 92.50 168 LEU A N 1
ATOM 1414 C CA . LEU A 1 168 ? -13.674 3.559 6.760 1.00 92.50 168 LEU A CA 1
ATOM 1415 C C . LEU A 1 168 ? -14.897 4.486 6.765 1.00 92.50 168 LEU A C 1
ATOM 1417 O O . LEU A 1 168 ? -16.034 4.045 6.978 1.00 92.50 168 LEU A O 1
ATOM 1421 N N . ARG A 1 169 ? -14.677 5.777 6.506 1.00 90.88 169 ARG A N 1
ATOM 1422 C CA . ARG A 1 169 ? -15.751 6.778 6.379 1.00 90.88 169 ARG A CA 1
ATOM 1423 C C . ARG A 1 169 ? -15.935 7.198 4.926 1.00 90.88 169 ARG A C 1
ATOM 1425 O O . ARG A 1 169 ? -14.964 7.366 4.200 1.00 90.88 169 ARG A O 1
ATOM 1432 N N . PHE A 1 170 ? -17.173 7.499 4.528 1.00 91.44 170 PHE A N 1
ATOM 1433 C CA . PHE A 1 170 ? -17.463 7.964 3.163 1.00 91.44 170 PHE A CA 1
ATOM 1434 C C . PHE A 1 170 ? -16.698 9.244 2.800 1.00 91.44 170 PHE A C 1
ATOM 1436 O O . PHE A 1 170 ? -16.151 9.363 1.711 1.00 91.44 170 PHE A O 1
ATOM 1443 N N . LYS A 1 171 ? -16.573 10.179 3.753 1.00 92.75 171 LYS A N 1
ATOM 1444 C CA . LYS A 1 171 ? -15.747 11.380 3.571 1.00 92.75 171 LYS A CA 1
ATOM 1445 C C . LYS A 1 171 ? -14.290 11.031 3.229 1.00 92.75 171 LYS A C 1
ATOM 1447 O O . LYS A 1 171 ? -13.688 11.729 2.422 1.00 92.75 171 LYS A O 1
ATOM 1452 N N . GLY A 1 172 ? -13.753 9.962 3.816 1.00 92.81 172 GLY A N 1
ATOM 1453 C CA . GLY A 1 172 ? -12.427 9.444 3.499 1.00 92.81 172 GLY A CA 1
ATOM 1454 C C . GLY A 1 172 ? -12.317 8.934 2.078 1.00 92.81 172 GLY A C 1
ATOM 1455 O O . GLY A 1 172 ? -11.382 9.313 1.393 1.00 92.81 172 GLY A O 1
ATOM 1456 N N . VAL A 1 173 ? -13.319 8.195 1.596 1.00 94.19 173 VAL A N 1
ATOM 1457 C CA . VAL A 1 173 ? -13.378 7.734 0.199 1.00 94.19 173 VAL A CA 1
ATOM 1458 C C . VAL A 1 173 ? -13.233 8.901 -0.780 1.00 94.19 173 VAL A C 1
ATOM 1460 O O . VAL A 1 173 ? -12.369 8.867 -1.657 1.00 94.19 173 VAL A O 1
ATOM 1463 N N . CYS A 1 174 ? -14.008 9.972 -0.588 1.00 95.12 174 CYS A N 1
ATOM 1464 C CA . CYS A 1 174 ? -13.921 11.160 -1.440 1.00 95.12 174 CYS A CA 1
ATOM 1465 C C . CYS A 1 174 ? -12.559 11.863 -1.331 1.00 95.12 174 CYS A C 1
ATOM 1467 O O . CYS A 1 174 ? -12.003 12.290 -2.341 1.00 95.12 174 CYS A O 1
ATOM 1469 N N . LEU A 1 175 ? -12.015 11.993 -0.116 1.00 95.06 175 LEU A N 1
ATOM 1470 C CA . LEU A 1 175 ? -10.727 12.656 0.106 1.00 95.06 175 LEU A CA 1
ATOM 1471 C C . LEU A 1 175 ? -9.552 11.850 -0.452 1.00 95.06 175 LEU A C 1
ATOM 1473 O O . LEU A 1 175 ? -8.640 12.444 -1.012 1.00 95.06 175 LEU A O 1
ATOM 1477 N N . THR A 1 176 ? -9.567 10.522 -0.338 1.00 94.31 176 THR A N 1
ATOM 1478 C CA . THR A 1 176 ? -8.549 9.647 -0.930 1.0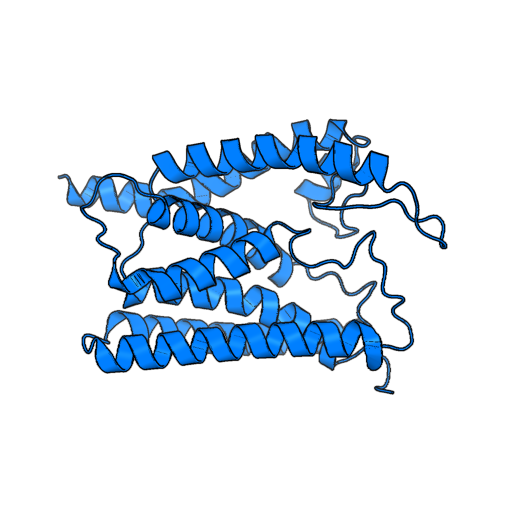0 94.31 176 THR A CA 1
ATOM 1479 C C . THR A 1 176 ? -8.608 9.698 -2.452 1.00 94.31 176 THR A C 1
ATOM 1481 O O . THR A 1 176 ? -7.567 9.797 -3.095 1.00 94.31 176 THR A O 1
ATOM 1484 N N . TYR A 1 177 ? -9.808 9.712 -3.039 1.00 94.50 177 TYR A N 1
ATOM 1485 C CA . TYR A 1 177 ? -9.956 9.909 -4.481 1.00 94.50 177 TYR A CA 1
ATOM 1486 C C . TYR A 1 177 ? -9.371 11.256 -4.933 1.00 94.50 177 TYR A C 1
ATOM 1488 O O . TYR A 1 177 ? -8.585 11.313 -5.879 1.00 94.50 177 TYR A O 1
ATOM 1496 N N . LEU A 1 178 ? -9.687 12.342 -4.221 1.00 95.06 178 LEU A N 1
ATOM 1497 C CA . LEU A 1 178 ? -9.126 13.666 -4.496 1.00 95.06 178 LEU A CA 1
ATOM 1498 C C . LEU A 1 178 ? -7.600 13.697 -4.309 1.00 95.06 178 LEU A C 1
ATOM 1500 O O . LEU A 1 178 ? -6.895 14.283 -5.123 1.00 95.06 178 LEU A O 1
ATOM 1504 N N . PHE A 1 179 ? -7.078 13.018 -3.289 1.00 94.44 179 PHE A N 1
ATOM 1505 C CA . PHE A 1 179 ? -5.643 12.893 -3.033 1.00 94.44 179 PHE A CA 1
ATOM 1506 C C . PHE A 1 179 ? -4.895 12.231 -4.198 1.00 94.44 179 PHE A C 1
ATOM 1508 O O . PHE A 1 179 ? -3.874 12.756 -4.634 1.00 94.44 179 PHE A O 1
ATOM 1515 N N . ILE A 1 180 ? -5.426 11.142 -4.763 1.00 92.00 180 ILE A N 1
ATOM 1516 C CA . ILE A 1 180 ? -4.840 10.484 -5.946 1.00 92.00 180 ILE A CA 1
ATOM 1517 C C . ILE A 1 180 ? -4.836 11.430 -7.149 1.00 92.00 180 ILE A C 1
ATOM 1519 O O . ILE A 1 180 ? -3.824 11.544 -7.837 1.00 92.00 180 ILE A O 1
ATOM 1523 N N . ASN A 1 181 ? -5.937 12.155 -7.364 1.00 92.31 181 ASN A N 1
ATOM 1524 C CA . ASN A 1 181 ? -6.054 13.127 -8.453 1.00 92.31 181 ASN A CA 1
ATOM 1525 C C . ASN A 1 181 ? -5.111 14.331 -8.301 1.00 92.31 181 ASN A C 1
ATOM 1527 O O . ASN A 1 181 ? -4.781 14.962 -9.298 1.00 92.31 181 ASN A O 1
ATOM 1531 N N . ILE A 1 182 ? -4.659 14.646 -7.084 1.00 92.75 182 ILE A N 1
ATOM 1532 C CA . ILE A 1 182 ? -3.623 15.661 -6.842 1.00 92.75 182 ILE A CA 1
ATOM 1533 C C . ILE A 1 182 ? -2.222 15.075 -7.048 1.00 92.75 182 ILE A C 1
ATOM 1535 O O . ILE A 1 182 ? -1.361 15.735 -7.626 1.00 92.75 182 ILE A O 1
ATOM 1539 N N . ILE A 1 183 ? -1.976 13.841 -6.602 1.00 91.50 183 ILE A N 1
ATOM 1540 C CA . ILE A 1 183 ? -0.659 13.200 -6.726 1.00 91.50 183 ILE A CA 1
ATOM 1541 C C . ILE A 1 183 ? -0.318 12.867 -8.175 1.00 91.50 183 ILE A C 1
ATOM 1543 O O . ILE A 1 183 ? 0.813 13.104 -8.583 1.00 91.50 183 ILE A O 1
ATOM 1547 N N . ALA A 1 184 ? -1.263 12.348 -8.959 1.00 89.94 184 ALA A N 1
ATOM 1548 C CA . ALA A 1 184 ? -1.015 11.938 -10.341 1.00 89.94 184 ALA A CA 1
ATOM 1549 C C . ALA A 1 184 ? -0.389 13.046 -11.225 1.00 89.94 184 ALA A C 1
ATOM 1551 O O . ALA A 1 184 ? 0.651 12.785 -11.833 1.00 89.94 184 ALA A O 1
ATOM 1552 N N . PRO A 1 185 ? -0.917 14.287 -11.283 1.00 89.94 185 PRO A N 1
ATOM 1553 C CA . PRO A 1 185 ? -0.295 15.359 -12.062 1.00 89.94 185 PRO A CA 1
ATOM 1554 C C . PRO A 1 185 ? 1.049 15.822 -11.483 1.00 89.94 185 PRO A C 1
ATOM 1556 O O . PRO A 1 185 ? 1.955 16.155 -12.246 1.00 89.94 185 PRO A O 1
ATOM 1559 N N . LEU A 1 186 ? 1.221 15.805 -10.154 1.00 90.12 186 LEU A N 1
ATOM 1560 C CA . LEU A 1 186 ? 2.516 16.106 -9.531 1.00 90.12 186 LEU A CA 1
ATOM 1561 C C . LEU A 1 186 ? 3.571 15.057 -9.907 1.00 90.12 186 LEU A C 1
ATOM 1563 O O . LEU A 1 186 ? 4.697 15.413 -10.244 1.00 90.12 186 LEU A O 1
ATOM 1567 N N . ALA A 1 187 ? 3.196 13.778 -9.901 1.00 89.69 187 ALA A N 1
ATOM 1568 C CA . ALA A 1 187 ? 4.052 12.675 -10.318 1.00 89.69 187 ALA A CA 1
ATOM 1569 C C . ALA A 1 187 ? 4.431 12.780 -11.800 1.00 89.69 187 ALA A C 1
ATOM 1571 O O . ALA A 1 187 ? 5.600 12.612 -12.133 1.00 89.69 187 ALA A O 1
ATOM 1572 N N . LEU A 1 188 ? 3.481 13.125 -12.679 1.00 89.81 188 LEU A N 1
ATOM 1573 C CA . LEU A 1 188 ? 3.762 13.386 -14.096 1.00 89.81 188 LEU A CA 1
ATOM 1574 C C . LEU A 1 188 ? 4.802 14.499 -14.267 1.00 89.81 188 LEU A C 1
ATOM 1576 O O . LEU A 1 188 ? 5.793 14.309 -14.968 1.00 89.81 188 LEU A O 1
ATOM 1580 N N . GLY A 1 189 ? 4.613 15.636 -13.589 1.00 89.31 189 GLY A N 1
ATOM 1581 C CA . GLY A 1 189 ? 5.562 16.751 -13.639 1.00 89.31 189 GLY A CA 1
ATOM 1582 C C . GLY A 1 189 ? 6.958 16.366 -13.140 1.00 89.31 189 GLY A C 1
ATOM 1583 O O . GLY A 1 189 ? 7.955 16.678 -13.791 1.00 89.31 189 GLY A O 1
ATOM 1584 N N . LEU A 1 190 ? 7.035 15.636 -12.022 1.00 88.75 190 LEU A N 1
ATOM 1585 C CA . LEU A 1 190 ? 8.300 15.144 -11.469 1.00 88.75 190 LEU A CA 1
ATOM 1586 C C . LEU A 1 190 ? 8.999 14.156 -12.404 1.00 88.75 190 LEU A C 1
ATOM 1588 O O . LEU A 1 190 ? 10.206 14.268 -12.609 1.00 88.75 190 LEU A O 1
ATOM 1592 N N . ASN A 1 191 ? 8.266 13.217 -12.998 1.00 89.38 191 ASN A N 1
ATOM 1593 C CA . ASN A 1 191 ? 8.871 12.252 -13.905 1.00 89.38 191 ASN A CA 1
ATOM 1594 C C . ASN A 1 191 ? 9.391 12.915 -15.188 1.00 89.38 191 ASN A C 1
ATOM 1596 O O . ASN A 1 191 ? 10.488 12.592 -15.638 1.00 89.38 191 ASN A O 1
ATOM 1600 N N . HIS A 1 192 ? 8.656 13.883 -15.747 1.00 88.06 192 HIS A N 1
ATOM 1601 C CA . HIS A 1 192 ? 9.147 14.665 -16.884 1.00 88.06 192 HIS A CA 1
ATOM 1602 C C . HIS A 1 192 ? 10.408 15.465 -16.539 1.00 88.06 192 HIS A C 1
ATOM 1604 O O . HIS A 1 192 ? 11.304 15.569 -17.373 1.00 88.06 192 HIS A O 1
ATOM 1610 N N . PHE A 1 193 ? 10.500 15.998 -15.317 1.00 88.88 193 PHE A N 1
ATOM 1611 C CA . PHE A 1 193 ? 11.689 16.713 -14.852 1.00 88.88 193 PHE A CA 1
ATOM 1612 C C . PHE A 1 193 ? 12.910 15.794 -14.684 1.00 88.88 193 PHE A C 1
ATOM 1614 O O . PHE A 1 193 ? 14.027 16.189 -15.008 1.00 88.88 193 PHE A O 1
ATOM 1621 N N . LEU A 1 194 ? 12.706 14.570 -14.192 1.00 86.25 194 LEU A N 1
ATOM 1622 C CA . LEU A 1 194 ? 13.779 13.592 -13.976 1.00 86.25 194 LEU A CA 1
ATOM 1623 C C . LEU 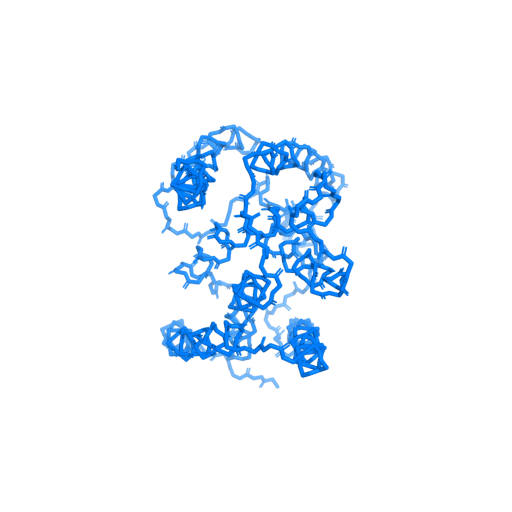A 1 194 ? 14.277 12.936 -15.271 1.00 86.25 194 LEU A C 1
ATOM 1625 O O . LEU A 1 194 ? 15.415 12.463 -15.314 1.00 86.25 194 LEU A O 1
ATOM 1629 N N . GLY A 1 195 ? 13.447 12.922 -16.316 1.00 86.94 195 GLY A N 1
ATOM 1630 C CA . GLY A 1 195 ? 13.802 12.402 -17.631 1.00 86.94 195 GLY A CA 1
ATOM 1631 C C . GLY A 1 195 ? 14.121 10.907 -17.609 1.00 86.94 195 GLY A C 1
ATOM 1632 O O . GLY A 1 195 ? 13.466 10.124 -16.916 1.00 86.94 195 GLY A O 1
ATOM 1633 N N . ASN A 1 196 ? 15.134 10.514 -18.380 1.00 87.50 196 ASN A N 1
ATOM 1634 C CA . ASN A 1 196 ? 15.534 9.119 -18.536 1.00 87.50 196 ASN A CA 1
ATOM 1635 C C . ASN A 1 196 ? 16.788 8.809 -17.716 1.00 87.50 196 ASN A C 1
ATOM 1637 O O . ASN A 1 196 ? 17.669 9.653 -17.544 1.00 87.50 196 ASN A O 1
ATOM 1641 N N . ASN A 1 197 ? 16.875 7.573 -17.239 1.00 82.75 197 ASN A N 1
ATOM 1642 C CA . ASN A 1 197 ? 18.064 7.050 -16.587 1.00 82.75 197 ASN A CA 1
ATOM 1643 C C . ASN A 1 197 ? 19.160 6.705 -17.621 1.00 82.75 197 ASN A C 1
ATOM 1645 O O . ASN A 1 197 ? 18.929 6.716 -18.829 1.00 82.75 197 ASN A O 1
ATOM 1649 N N . ILE A 1 198 ? 20.350 6.336 -17.139 1.00 77.25 198 ILE A N 1
ATOM 1650 C CA . ILE A 1 198 ? 21.533 5.943 -17.928 1.00 77.25 198 ILE A CA 1
ATOM 1651 C C . ILE A 1 198 ? 21.217 4.808 -18.921 1.00 77.25 198 ILE A C 1
ATOM 1653 O O . ILE A 1 198 ? 21.780 4.768 -20.012 1.00 77.25 198 ILE A O 1
ATOM 1657 N N . ASN A 1 199 ? 20.269 3.931 -18.577 1.00 77.50 199 ASN A N 1
ATOM 1658 C CA . ASN A 1 199 ? 19.829 2.811 -19.416 1.00 77.50 199 ASN A CA 1
ATOM 1659 C C . ASN A 1 199 ? 18.784 3.205 -20.481 1.00 77.50 199 ASN A C 1
ATOM 1661 O O . ASN A 1 199 ? 18.331 2.353 -21.238 1.00 77.50 199 ASN A O 1
ATOM 1665 N N . GLY A 1 200 ? 18.380 4.478 -20.539 1.00 80.19 200 GLY A N 1
ATOM 1666 C CA . GLY A 1 200 ? 17.339 4.977 -21.441 1.00 80.19 200 GLY A CA 1
ATOM 1667 C C . GLY A 1 200 ? 15.908 4.836 -20.911 1.00 80.19 200 GLY A C 1
ATOM 1668 O O . GLY A 1 200 ? 14.989 5.364 -21.531 1.00 80.19 200 GLY A O 1
ATOM 1669 N N . ASP A 1 201 ? 15.713 4.191 -19.758 1.00 83.75 201 ASP A N 1
ATOM 1670 C CA . ASP A 1 201 ? 14.397 4.030 -19.137 1.00 83.75 201 ASP A CA 1
ATOM 1671 C C . ASP A 1 201 ? 13.871 5.354 -18.558 1.00 83.75 201 ASP A C 1
ATOM 1673 O O . ASP A 1 201 ? 14.606 6.027 -17.826 1.00 83.75 201 ASP A O 1
ATOM 1677 N N . PRO A 1 202 ? 12.601 5.728 -18.798 1.00 85.44 202 PRO A N 1
ATOM 1678 C CA . PRO A 1 202 ? 12.020 6.922 -18.200 1.00 85.44 202 PRO A CA 1
ATOM 1679 C C . PRO A 1 202 ? 11.790 6.747 -16.694 1.00 85.44 202 PRO A C 1
ATOM 1681 O O . PRO A 1 202 ? 11.496 5.639 -16.214 1.00 85.44 202 PRO A O 1
ATOM 1684 N N . ALA A 1 203 ? 11.853 7.863 -15.960 1.00 86.50 203 ALA A N 1
ATOM 1685 C CA . ALA A 1 203 ? 11.302 7.947 -14.611 1.00 86.50 203 ALA A CA 1
ATOM 1686 C C . ALA A 1 203 ? 9.831 7.537 -14.623 1.00 86.50 203 ALA A C 1
ATOM 1688 O O . ALA A 1 203 ? 9.083 7.939 -15.508 1.00 86.50 203 ALA A O 1
ATOM 1689 N N . ASN A 1 204 ? 9.418 6.707 -13.668 1.00 87.44 204 ASN A N 1
ATOM 1690 C CA . ASN A 1 204 ? 8.069 6.145 -13.685 1.00 87.44 204 ASN A CA 1
ATOM 1691 C C . ASN A 1 204 ? 7.450 6.037 -12.291 1.00 87.44 204 ASN A C 1
ATOM 1693 O O . ASN A 1 204 ? 6.985 4.984 -11.854 1.00 87.44 204 ASN A O 1
ATOM 1697 N N . TYR A 1 205 ? 7.443 7.153 -11.573 1.00 87.75 205 TYR A N 1
ATOM 1698 C CA . TYR A 1 205 ? 6.785 7.244 -10.276 1.00 87.75 205 TYR A CA 1
ATOM 1699 C C . TYR A 1 205 ? 5.275 7.090 -10.440 1.00 87.75 205 TYR A C 1
ATOM 1701 O O . TYR A 1 205 ? 4.696 7.657 -11.363 1.00 87.75 205 TYR A O 1
ATOM 1709 N N . PHE A 1 206 ? 4.638 6.330 -9.550 1.00 86.62 206 PHE A N 1
ATOM 1710 C CA . PHE A 1 206 ? 3.207 6.014 -9.565 1.00 86.62 206 PHE A CA 1
ATOM 1711 C C . PHE A 1 206 ? 2.690 5.350 -10.851 1.00 86.62 206 PHE A C 1
ATOM 1713 O O . PHE A 1 206 ? 1.477 5.300 -11.039 1.00 86.62 206 PHE A O 1
ATOM 1720 N N . TYR A 1 207 ? 3.576 4.820 -11.705 1.00 85.56 207 TYR A N 1
ATOM 1721 C CA . TYR A 1 207 ? 3.210 4.223 -12.995 1.00 85.56 207 TYR A CA 1
ATOM 1722 C C . TYR A 1 207 ? 2.357 5.163 -13.862 1.00 85.56 207 TYR A C 1
ATOM 1724 O O . TYR A 1 207 ? 1.334 4.755 -14.403 1.00 85.56 207 TYR A O 1
ATOM 1732 N N . VAL A 1 208 ? 2.743 6.445 -13.933 1.00 87.62 208 VAL A N 1
ATOM 1733 C CA . VAL A 1 208 ? 2.039 7.463 -14.741 1.00 87.62 208 VAL A CA 1
ATOM 1734 C C . VAL A 1 208 ? 2.622 7.632 -16.145 1.00 87.62 208 VAL A C 1
ATOM 1736 O O . VAL A 1 208 ? 1.969 8.237 -16.993 1.00 87.62 208 VAL A O 1
ATOM 1739 N N . ILE A 1 209 ? 3.822 7.101 -16.419 1.00 85.75 209 ILE A N 1
ATOM 1740 C CA . ILE A 1 209 ? 4.435 7.102 -17.761 1.00 85.75 209 ILE A CA 1
ATOM 1741 C C . ILE A 1 209 ? 4.337 5.725 -18.409 1.00 85.75 209 ILE A C 1
ATOM 1743 O O . ILE A 1 209 ? 3.838 5.613 -19.524 1.00 85.75 209 ILE A O 1
ATOM 1747 N N . GLU A 1 210 ? 4.731 4.672 -17.698 1.00 85.12 210 GLU A N 1
ATOM 1748 C CA . GLU A 1 210 ? 4.672 3.286 -18.172 1.00 85.12 210 GLU A CA 1
ATOM 1749 C C . GLU A 1 210 ? 3.808 2.461 -17.210 1.00 85.12 210 GLU A C 1
ATOM 1751 O O . GLU A 1 210 ? 3.974 2.541 -15.992 1.00 85.12 210 GLU A O 1
ATOM 1756 N N . LEU A 1 211 ? 2.876 1.672 -17.743 1.00 83.81 211 LEU A N 1
ATOM 1757 C CA . LEU A 1 211 ? 2.066 0.758 -16.937 1.00 83.81 211 LEU A CA 1
ATOM 1758 C C . LEU A 1 211 ? 2.897 -0.459 -16.491 1.00 83.81 211 LEU A C 1
ATOM 1760 O O . LEU A 1 211 ? 3.833 -0.854 -17.190 1.00 83.81 211 LEU A O 1
ATOM 1764 N N . PRO A 1 212 ? 2.565 -1.088 -15.350 1.00 79.50 212 PRO A N 1
ATOM 1765 C CA . PRO A 1 212 ? 3.194 -2.347 -14.968 1.00 79.50 212 PRO A CA 1
ATOM 1766 C C . PRO A 1 212 ? 2.887 -3.436 -16.007 1.00 79.50 212 PRO A C 1
ATOM 1768 O O . PRO A 1 212 ? 1.774 -3.517 -16.529 1.00 79.50 212 PRO A O 1
ATOM 1771 N N . LYS A 1 213 ? 3.872 -4.295 -16.288 1.00 78.50 213 LYS A N 1
ATOM 1772 C CA . LYS A 1 213 ? 3.795 -5.361 -17.303 1.00 78.50 213 LYS A CA 1
ATOM 1773 C C . LYS A 1 213 ? 3.119 -6.611 -16.737 1.00 78.50 213 LYS A C 1
ATOM 1775 O O . LYS A 1 213 ? 3.717 -7.679 -16.676 1.00 78.50 213 LYS A O 1
ATOM 1780 N N . VAL A 1 214 ? 1.882 -6.447 -16.273 1.00 77.00 214 VAL A N 1
ATOM 1781 C CA . VAL A 1 214 ? 1.086 -7.514 -15.659 1.00 77.00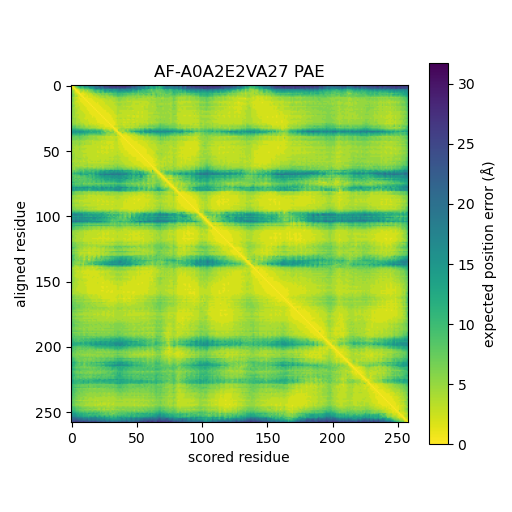 214 VAL A CA 1
ATOM 1782 C C . VAL A 1 214 ? -0.231 -7.669 -16.405 1.00 77.00 214 VAL A C 1
ATOM 1784 O O . VAL A 1 214 ? -0.994 -6.711 -16.545 1.00 77.00 214 VAL A O 1
ATOM 1787 N N . ASP A 1 215 ? -0.520 -8.898 -16.825 1.00 78.25 215 ASP A N 1
ATOM 1788 C CA . ASP A 1 215 ? -1.732 -9.225 -17.567 1.00 78.25 215 ASP A CA 1
ATOM 1789 C C . ASP A 1 215 ? -2.955 -9.250 -16.643 1.00 78.25 215 ASP A C 1
ATOM 1791 O O . ASP A 1 215 ? -3.280 -10.254 -16.006 1.00 78.25 215 ASP A O 1
ATOM 1795 N N . THR A 1 216 ? -3.676 -8.130 -16.590 1.00 80.31 216 THR A N 1
ATOM 1796 C CA . THR A 1 216 ? -4.999 -8.060 -15.954 1.00 80.31 216 THR A CA 1
ATOM 1797 C C . THR A 1 216 ? -5.996 -7.380 -16.877 1.00 80.31 216 THR A C 1
ATOM 1799 O O . THR A 1 216 ? -5.633 -6.529 -17.682 1.00 80.31 216 THR A O 1
ATOM 1802 N N . ILE A 1 217 ? -7.282 -7.709 -16.735 1.00 82.88 217 ILE A N 1
ATOM 1803 C CA . ILE A 1 217 ? -8.350 -7.161 -17.587 1.00 82.88 217 ILE A CA 1
ATOM 1804 C C . ILE A 1 217 ? -8.342 -5.621 -17.575 1.00 82.88 217 ILE A C 1
ATOM 1806 O O . ILE A 1 217 ? -8.437 -4.994 -18.628 1.00 82.88 217 ILE A O 1
ATOM 1810 N N . PHE A 1 218 ? -8.192 -5.007 -16.397 1.00 81.62 218 PHE A N 1
ATOM 1811 C CA . PHE A 1 218 ? -8.209 -3.549 -16.256 1.00 81.62 218 PHE A CA 1
ATOM 1812 C C . PHE A 1 218 ? -6.928 -2.882 -16.768 1.00 81.62 218 PHE A C 1
ATOM 1814 O O . PHE A 1 218 ? -7.013 -1.824 -17.390 1.00 81.62 218 PHE A O 1
ATOM 1821 N N . LEU A 1 219 ? -5.760 -3.499 -16.554 1.00 81.06 219 LEU A N 1
ATOM 1822 C CA . LEU A 1 219 ? -4.495 -2.999 -17.104 1.00 81.06 219 LEU A CA 1
ATOM 1823 C C . LEU A 1 219 ? -4.468 -3.118 -18.628 1.00 81.06 219 LEU A C 1
ATOM 1825 O O . LEU A 1 219 ? -4.096 -2.160 -19.292 1.00 81.06 219 LEU A O 1
ATOM 1829 N N . ASN A 1 220 ? -4.952 -4.229 -19.185 1.00 83.94 220 ASN A N 1
ATOM 1830 C CA . ASN A 1 220 ? -5.017 -4.446 -20.632 1.00 83.94 220 ASN A CA 1
ATOM 1831 C C . ASN A 1 220 ? -5.980 -3.475 -21.319 1.00 83.94 220 ASN A C 1
ATOM 1833 O O . ASN A 1 220 ? -5.747 -3.080 -22.458 1.00 83.94 220 ASN A O 1
ATOM 1837 N N . TYR A 1 221 ? -7.048 -3.065 -20.631 1.00 83.94 221 TYR A N 1
ATOM 1838 C CA . TYR A 1 221 ? -7.921 -1.991 -21.096 1.00 83.94 221 TYR A CA 1
ATOM 1839 C C . TYR A 1 221 ? -7.210 -0.629 -21.074 1.00 83.94 221 TYR A C 1
ATOM 1841 O O . TYR A 1 221 ? -7.222 0.089 -22.069 1.00 83.94 221 TYR A O 1
ATOM 1849 N N . ALA A 1 222 ? -6.545 -0.285 -19.967 1.00 82.88 222 ALA A N 1
ATOM 1850 C CA . ALA A 1 222 ? -5.826 0.984 -19.835 1.00 82.88 222 ALA A CA 1
ATOM 1851 C C . ALA A 1 222 ? -4.622 1.092 -20.791 1.00 82.88 222 ALA A C 1
ATOM 1853 O O . ALA A 1 222 ? -4.360 2.169 -21.318 1.00 82.88 222 ALA A O 1
ATOM 1854 N N . ALA A 1 223 ? -3.941 -0.021 -21.073 1.00 84.31 223 ALA A N 1
ATOM 1855 C CA . ALA A 1 223 ? -2.784 -0.098 -21.964 1.00 84.31 223 ALA A CA 1
ATOM 1856 C C . ALA A 1 223 ? -3.098 0.229 -23.433 1.00 84.31 223 ALA A C 1
ATOM 1858 O O . ALA A 1 223 ? -2.179 0.444 -24.219 1.00 84.31 223 ALA A O 1
ATOM 1859 N N . GLN A 1 224 ? -4.379 0.299 -23.813 1.00 85.56 224 GLN A N 1
ATOM 1860 C CA . GLN A 1 224 ? -4.801 0.737 -25.148 1.00 85.56 224 GLN A CA 1
ATOM 1861 C C . GLN A 1 224 ? -4.569 2.237 -25.378 1.00 85.56 224 GLN A C 1
ATOM 1863 O O . GLN A 1 224 ? -4.578 2.685 -26.524 1.00 85.56 224 GLN A O 1
ATOM 1868 N N . TYR A 1 225 ? -4.354 3.007 -24.308 1.00 86.44 225 TYR A N 1
ATOM 1869 C CA . TYR A 1 225 ? -4.172 4.453 -24.356 1.00 86.44 225 TYR A CA 1
ATOM 1870 C C . TYR A 1 225 ? -2.745 4.832 -23.926 1.00 86.44 225 TYR A C 1
ATOM 1872 O O . TYR A 1 225 ? -2.226 4.264 -22.962 1.00 86.44 225 TYR A O 1
ATOM 1880 N N . PRO A 1 226 ? -2.087 5.794 -24.597 1.00 85.00 226 PRO A N 1
ATOM 1881 C CA . PRO A 1 226 ? -0.759 6.258 -24.201 1.00 85.00 226 PRO A CA 1
ATOM 1882 C C . PRO A 1 226 ? -0.803 7.075 -22.899 1.00 85.00 226 PRO A C 1
ATOM 1884 O O . PRO A 1 226 ? -1.850 7.577 -22.487 1.00 85.00 226 PRO A O 1
ATOM 1887 N N . SER A 1 227 ? 0.348 7.246 -22.240 1.00 82.94 227 SER A N 1
ATOM 1888 C CA . SER A 1 227 ? 0.473 8.239 -21.162 1.00 82.94 227 SER A CA 1
ATOM 1889 C C . SER A 1 227 ? 0.330 9.656 -21.739 1.00 82.94 227 SER A C 1
ATOM 1891 O O . SER A 1 227 ? 0.902 9.918 -22.800 1.00 82.94 227 SER A O 1
ATOM 1893 N N . PRO A 1 228 ? -0.390 10.586 -21.080 1.00 85.38 228 PRO A N 1
ATOM 1894 C CA . PRO A 1 228 ? -1.062 10.474 -19.776 1.00 85.38 228 PRO A CA 1
ATOM 1895 C C . PRO A 1 228 ? -2.546 10.066 -19.869 1.00 85.38 228 PRO A C 1
ATOM 1897 O O . PRO A 1 228 ? -3.251 10.065 -18.860 1.00 85.38 228 PRO A O 1
ATOM 1900 N N . GLU A 1 229 ? -3.053 9.753 -21.061 1.00 85.69 229 GLU A N 1
ATOM 1901 C CA . GLU A 1 229 ? -4.483 9.549 -21.322 1.00 85.69 229 GLU A CA 1
ATOM 1902 C C . GLU A 1 229 ? -5.068 8.371 -20.538 1.00 85.69 229 GLU A C 1
ATOM 1904 O O . GLU A 1 229 ? -6.167 8.491 -19.989 1.00 85.69 229 GLU A O 1
ATOM 1909 N N . TYR A 1 230 ? -4.328 7.263 -20.391 1.00 85.94 230 TYR A N 1
ATOM 1910 C CA . TYR A 1 230 ? -4.809 6.101 -19.629 1.00 85.94 230 TYR A CA 1
ATOM 1911 C C . TYR A 1 230 ? -5.138 6.419 -18.162 1.00 85.94 230 TYR A C 1
ATOM 1913 O O . TYR A 1 230 ? -5.940 5.714 -17.547 1.00 85.94 230 TYR A O 1
ATOM 1921 N N . ILE A 1 231 ? -4.572 7.493 -17.593 1.00 87.69 231 ILE A N 1
ATOM 1922 C CA . ILE A 1 231 ? -4.856 7.928 -16.218 1.00 87.69 231 ILE A CA 1
ATOM 1923 C C . ILE A 1 231 ? -6.329 8.330 -16.081 1.00 87.69 231 ILE A C 1
ATOM 1925 O O . ILE A 1 231 ? -6.941 8.077 -15.046 1.00 87.69 231 ILE A O 1
ATOM 1929 N N . LEU A 1 232 ? -6.932 8.907 -17.122 1.00 87.31 232 LEU A N 1
ATOM 1930 C CA . LEU A 1 232 ? -8.360 9.232 -17.122 1.00 87.31 232 LEU A CA 1
ATOM 1931 C C . LEU A 1 232 ? -9.217 7.965 -17.234 1.00 87.31 232 LEU A C 1
ATOM 1933 O O . LEU A 1 232 ? -10.234 7.845 -16.553 1.00 87.31 232 LEU A O 1
ATOM 1937 N N . TYR A 1 233 ? -8.785 6.988 -18.033 1.00 88.06 233 TYR A N 1
ATOM 1938 C CA . TYR A 1 233 ? -9.520 5.736 -18.241 1.00 88.06 233 TYR A CA 1
ATOM 1939 C C . TYR A 1 233 ? -9.466 4.779 -17.046 1.00 88.06 233 TYR A C 1
ATOM 1941 O O . TYR A 1 233 ? -10.390 3.985 -16.861 1.00 88.06 233 TYR A O 1
ATOM 1949 N N . ILE A 1 234 ? -8.433 4.865 -16.202 1.00 87.75 234 ILE A N 1
ATOM 1950 C CA . ILE A 1 234 ? -8.332 4.055 -14.979 1.00 87.75 234 ILE A CA 1
ATOM 1951 C C . ILE A 1 234 ? -9.122 4.657 -13.798 1.00 87.75 234 ILE A C 1
ATOM 1953 O O . ILE A 1 234 ? -9.459 3.944 -12.852 1.00 87.75 234 ILE A O 1
ATOM 1957 N N . GLN A 1 235 ? -9.492 5.945 -13.836 1.00 89.88 235 GLN A N 1
ATOM 1958 C CA . GLN A 1 235 ? -10.250 6.593 -12.750 1.00 89.88 235 GLN A CA 1
ATOM 1959 C C . GLN A 1 235 ? -11.586 5.904 -12.416 1.00 89.88 235 GLN A C 1
ATOM 1961 O O . GLN A 1 235 ? -11.831 5.660 -11.230 1.00 89.88 235 GLN A O 1
ATOM 1966 N N . PRO A 1 236 ? -12.440 5.530 -13.394 1.00 89.50 236 PRO A N 1
ATOM 1967 C CA . PRO A 1 236 ? -13.659 4.771 -13.114 1.00 89.50 236 PRO A CA 1
ATOM 1968 C C . PRO A 1 236 ? -13.387 3.451 -12.386 1.00 89.50 236 PRO A C 1
ATOM 1970 O O . PRO A 1 236 ? -14.143 3.074 -11.492 1.00 89.50 236 PRO A O 1
ATOM 1973 N N . VAL A 1 237 ? -12.280 2.777 -12.718 1.00 89.31 237 VAL A N 1
ATOM 1974 C CA . VAL A 1 237 ? -11.868 1.526 -12.069 1.00 89.31 237 VAL A CA 1
ATOM 1975 C C . VAL A 1 237 ? -11.563 1.779 -10.591 1.00 89.31 237 VAL A C 1
ATOM 1977 O O . VAL A 1 237 ? -12.099 1.076 -9.732 1.00 89.31 237 VAL A O 1
ATOM 1980 N N . PHE A 1 238 ? -10.802 2.831 -10.266 1.00 88.81 238 PHE A N 1
ATOM 1981 C CA . PHE A 1 238 ? -10.549 3.215 -8.871 1.00 88.81 238 PHE A CA 1
ATOM 1982 C C . PHE A 1 238 ? -11.833 3.532 -8.100 1.00 88.81 238 PHE A C 1
ATOM 1984 O O . PHE A 1 238 ? -11.984 3.089 -6.960 1.00 88.81 238 PHE A O 1
ATOM 1991 N N . ILE A 1 239 ? -12.779 4.249 -8.716 1.00 91.75 239 ILE A N 1
ATOM 1992 C CA . ILE A 1 239 ? -14.071 4.565 -8.089 1.00 91.75 239 ILE A CA 1
ATOM 1993 C C . ILE A 1 239 ? -14.830 3.278 -7.751 1.00 91.75 239 ILE A C 1
ATOM 1995 O O . ILE A 1 239 ? -15.302 3.128 -6.623 1.00 91.75 239 ILE A O 1
ATOM 1999 N N . ILE A 1 240 ? -14.915 2.333 -8.692 1.00 91.44 240 ILE A N 1
ATOM 2000 C CA . ILE A 1 240 ? -15.593 1.048 -8.475 1.00 91.44 240 ILE A CA 1
ATOM 2001 C C . ILE A 1 240 ? -14.938 0.291 -7.316 1.00 91.44 240 ILE A C 1
ATOM 2003 O O . ILE A 1 240 ? -15.637 -0.111 -6.385 1.00 91.44 240 ILE A O 1
ATOM 2007 N N . TYR A 1 241 ? -13.609 0.151 -7.317 1.00 90.88 241 TYR A N 1
ATOM 2008 C CA . TYR A 1 241 ? -12.893 -0.526 -6.230 1.00 90.88 241 TYR A CA 1
ATOM 2009 C C . TYR A 1 241 ? -13.141 0.134 -4.873 1.00 90.88 241 TYR A C 1
ATOM 2011 O O . TYR A 1 241 ? -13.412 -0.554 -3.888 1.00 90.88 241 TYR A O 1
ATOM 2019 N N . PHE A 1 242 ? -13.095 1.464 -4.806 1.00 93.81 242 PHE A N 1
ATOM 2020 C CA . PHE A 1 242 ? -13.285 2.190 -3.552 1.00 93.81 242 PHE A CA 1
ATOM 2021 C C . PHE A 1 242 ? -14.703 2.045 -3.012 1.00 93.81 242 PHE A C 1
ATOM 2023 O O . PHE A 1 242 ? -14.888 1.867 -1.806 1.00 93.81 242 PHE A O 1
ATOM 2030 N N . LEU A 1 243 ? -15.702 2.077 -3.894 1.00 93.31 243 LEU A N 1
ATOM 2031 C CA . LEU A 1 243 ? -17.087 1.839 -3.509 1.00 93.31 243 LEU A CA 1
ATOM 2032 C C . LEU A 1 243 ? -17.277 0.406 -3.010 1.00 93.31 243 LEU A C 1
ATOM 2034 O O . LEU A 1 243 ? -17.848 0.227 -1.937 1.00 93.31 243 LEU A O 1
ATOM 2038 N N . VAL A 1 244 ? -16.734 -0.597 -3.710 1.00 93.81 244 VAL A N 1
ATOM 2039 C CA . VAL A 1 244 ? -16.799 -2.009 -3.286 1.00 93.81 244 VAL A CA 1
ATOM 2040 C C . VAL A 1 244 ? -16.180 -2.205 -1.901 1.00 93.81 244 VAL A C 1
ATOM 2042 O O . VAL A 1 244 ? -16.800 -2.817 -1.032 1.00 93.81 244 VAL A O 1
ATOM 2045 N N . LEU A 1 245 ? -15.004 -1.623 -1.656 1.00 93.50 245 LEU A N 1
ATOM 2046 C CA . LEU A 1 245 ? -14.342 -1.670 -0.349 1.00 93.50 245 LEU A CA 1
ATOM 2047 C C . LEU A 1 245 ? -15.120 -0.916 0.744 1.00 93.50 245 LEU A C 1
ATOM 2049 O O . LEU A 1 245 ? -15.036 -1.272 1.921 1.00 93.50 245 LEU A O 1
ATOM 2053 N N . TYR A 1 246 ? -15.897 0.108 0.379 1.00 94.00 246 TYR A N 1
ATOM 2054 C CA . TYR A 1 246 ? -16.719 0.876 1.314 1.00 94.00 246 TYR A CA 1
ATOM 2055 C C . TYR A 1 246 ? -18.034 0.187 1.703 1.00 94.00 246 TYR A C 1
ATOM 2057 O O . TYR A 1 246 ? -18.496 0.374 2.834 1.00 94.00 246 TYR A O 1
ATOM 2065 N N . ILE A 1 247 ? -18.624 -0.630 0.822 1.00 92.50 247 ILE A N 1
ATOM 2066 C CA . ILE A 1 247 ? -19.933 -1.281 1.029 1.00 92.50 247 ILE A CA 1
ATOM 2067 C C . ILE A 1 247 ? -20.082 -1.927 2.423 1.00 92.50 247 ILE A C 1
ATOM 2069 O O . ILE A 1 247 ? -21.057 -1.597 3.106 1.00 92.50 247 ILE A O 1
ATOM 2073 N N . PRO A 1 248 ? -19.147 -2.768 2.919 1.00 89.88 248 PRO A N 1
ATOM 2074 C CA . PRO A 1 248 ? -19.298 -3.428 4.220 1.00 89.88 248 PRO A CA 1
ATOM 2075 C C . PRO A 1 248 ? -19.449 -2.438 5.383 1.00 89.88 248 PRO A C 1
ATOM 2077 O O . PRO A 1 248 ? -20.218 -2.664 6.318 1.00 89.88 248 PRO A O 1
ATOM 2080 N N . PHE A 1 249 ? -18.742 -1.307 5.315 1.00 88.19 249 PHE A N 1
ATOM 2081 C CA . PHE A 1 249 ? -18.792 -0.259 6.335 1.00 88.19 249 PHE A CA 1
ATOM 2082 C C . PHE A 1 249 ? -20.041 0.611 6.197 1.00 88.19 249 PHE A C 1
ATOM 2084 O O . PHE A 1 249 ? -20.623 1.012 7.207 1.00 88.19 249 PHE A O 1
ATOM 2091 N N . GLY A 1 250 ? -20.467 0.894 4.963 1.00 85.94 250 GLY A N 1
ATOM 2092 C CA . GLY A 1 250 ? -21.712 1.608 4.679 1.00 85.94 250 GLY A CA 1
ATOM 2093 C C . GLY A 1 250 ? -22.926 0.871 5.243 1.00 85.94 250 GLY A C 1
ATOM 2094 O O . GLY A 1 250 ? -23.703 1.460 5.996 1.00 85.94 250 GLY A O 1
ATOM 2095 N N . ILE A 1 251 ? -23.021 -0.433 4.963 1.00 87.19 251 ILE A N 1
ATOM 2096 C CA . ILE A 1 251 ? -24.091 -1.313 5.452 1.00 87.19 251 ILE A CA 1
ATOM 2097 C C . ILE A 1 251 ? -24.095 -1.363 6.986 1.00 87.19 251 ILE A C 1
ATOM 2099 O O . ILE A 1 251 ? -25.119 -1.099 7.616 1.00 87.19 251 ILE A O 1
ATOM 2103 N N . TYR A 1 252 ? -22.943 -1.625 7.611 1.00 83.38 252 TYR A N 1
ATOM 2104 C CA . TYR A 1 252 ? -22.832 -1.681 9.073 1.00 83.38 252 TYR A CA 1
ATOM 2105 C C . TYR A 1 252 ? -23.259 -0.370 9.758 1.00 83.38 252 TYR A C 1
ATOM 2107 O O . TYR A 1 252 ? -23.949 -0.382 10.778 1.00 83.38 252 TYR A O 1
ATOM 2115 N N . ASN A 1 253 ? -22.883 0.777 9.186 1.00 80.38 253 ASN A N 1
ATOM 2116 C CA . ASN A 1 253 ? -23.250 2.082 9.733 1.00 80.38 253 ASN A CA 1
ATOM 2117 C C . ASN A 1 253 ? -24.749 2.386 9.607 1.00 80.38 253 ASN A C 1
ATOM 2119 O O . ASN A 1 253 ? -25.277 3.106 10.454 1.00 80.38 253 ASN A O 1
ATOM 2123 N N . GLN A 1 254 ? -25.427 1.870 8.577 1.00 76.44 254 GLN A N 1
ATOM 2124 C CA . GLN A 1 254 ? -26.883 1.985 8.449 1.00 76.44 254 GLN A CA 1
ATOM 2125 C C . GLN A 1 254 ? -27.595 1.124 9.497 1.00 76.44 254 GLN A C 1
ATOM 2127 O O . GLN A 1 254 ? -28.461 1.634 10.202 1.00 76.44 254 GLN A O 1
ATOM 2132 N N . PHE A 1 255 ? -27.162 -0.128 9.688 1.00 77.44 255 PHE A N 1
ATOM 2133 C CA . PHE A 1 255 ? -27.741 -1.020 10.700 1.00 77.44 255 PHE A CA 1
ATOM 2134 C C . PHE A 1 255 ? -27.587 -0.520 12.136 1.00 77.44 255 PHE A C 1
ATOM 2136 O O . PHE A 1 255 ? -28.425 -0.830 12.966 1.00 77.44 255 PHE A O 1
ATOM 2143 N N . LYS A 1 256 ? -26.533 0.241 12.446 1.00 68.50 256 LYS A N 1
ATOM 2144 C CA . LYS A 1 256 ? -26.314 0.798 13.791 1.00 68.50 256 LYS A CA 1
ATOM 2145 C C . LYS A 1 256 ? -27.088 2.099 14.060 1.00 68.50 256 LYS A C 1
ATOM 2147 O O . LYS A 1 256 ? -27.138 2.551 15.202 1.00 68.50 256 LYS A O 1
ATOM 2152 N N . LYS A 1 257 ? -27.581 2.762 13.010 1.00 57.34 257 LYS A N 1
ATOM 2153 C CA . LYS A 1 257 ? -28.369 4.001 13.119 1.00 57.34 257 LYS A CA 1
ATOM 2154 C C . LYS A 1 257 ? -29.869 3.739 13.276 1.00 57.34 257 LYS A C 1
ATOM 2156 O O . LYS A 1 257 ? -30.546 4.623 13.792 1.00 57.34 257 LYS A O 1
ATOM 2161 N N . ASN A 1 258 ? -30.341 2.582 12.812 1.00 43.81 258 ASN A N 1
ATOM 2162 C CA . ASN A 1 258 ? -31.676 2.053 13.095 1.00 43.81 258 ASN A CA 1
ATOM 2163 C C . ASN A 1 258 ? -31.676 1.308 14.432 1.00 43.81 258 ASN A C 1
ATOM 2165 O O . ASN A 1 258 ? -32.745 1.297 15.074 1.00 43.81 258 ASN A O 1
#

pLDDT: mean 86.64, std 8.12, range [43.81, 95.88]